Protein 3W2Z (pdb70)

Foldseek 3Di:
DDDDDDLLVVLLVVLVVCLVPPLDLQVSQAVSQVSLCVVVVAAKKFWWFADPQQKIWTAYMDGDPPFDDQDDPPHTGTGGDVVCRVVVHPCQLVFDKDWFQAPVPPPDDVVVVVVCVVRQFGIKIKGFAAAPSDGTTIIMTGHNVHGHDDDDVSNVSSHSVSPSSNVSVNVSVVVVVD

Secondary structure (DSSP, 8-state):
---PPPHHHHHHHHHHHHHHH---HHHHHHHHHHHHHHHHT-SEEEEEEE-TTS-EEEEEEEE-TTS---SSTT---EE--HHHHHTTSGGGGGT--EEES-GGGTT--HHHHHHHHHTT--EEEEEEEEETTEEEEEEEEEE-SS-----HHHHHHHHHHHHHHHHHHHHHHHH---

Radius of gyration: 15.99 Å; Cα contacts (8 Å, |Δi|>4): 301; chains: 1; bounding box: 50×44×36 Å

Structure (mmCIF, N/CA/C/O backbone):
data_3W2Z
#
_entry.id   3W2Z
#
_cell.length_a   69.133
_cell.length_b   69.133
_cell.length_c   124.110
_cell.angle_alpha   90.00
_cell.angle_beta   90.00
_cell.angle_gamma   90.00
#
_symmetry.space_group_name_H-M   'P 43 21 2'
#
loop_
_entity.id
_entity.type
_entity.pdbx_description
1 polymer 'Methyl-accepting chemotaxis protein'
2 non-polymer PHYCOCYANOBILIN
3 non-polymer 'IODIDE ION'
4 water water
#
loop_
_atom_site.group_PDB
_atom_site.id
_atom_site.type_symbol
_atom_site.label_atom_id
_atom_site.label_alt_id
_atom_site.label_comp_id
_atom_site.label_asym_id
_atom_site.label_entity_id
_atom_site.label_seq_id
_atom_site.pdbx_PDB_ins_code
_atom_site.Cartn_x
_atom_site.Cartn_y
_atom_site.Cartn_z
_atom_site.occupancy
_atom_site.B_iso_or_equiv
_atom_site.auth_seq_id
_atom_site.auth_comp_id
_atom_site.auth_asym_id
_atom_site.auth_atom_id
_atom_site.pdbx_PDB_model_num
ATOM 1 N N . SER A 1 12 ? 33.935 8.876 1.269 1.00 37.31 12 SER A N 1
ATOM 2 C CA . SER A 1 12 ? 33.342 8.259 2.505 1.00 36.40 12 SER A CA 1
ATOM 3 C C . SER A 1 12 ? 31.816 8.128 2.423 1.00 35.14 12 SER A C 1
ATOM 4 O O . SER A 1 12 ? 31.147 8.876 1.704 1.00 36.28 12 SER A O 1
ATOM 7 N N . GLY A 1 13 ? 31.276 7.215 3.213 1.00 33.35 13 GLY A N 1
ATOM 8 C CA . GLY A 1 13 ? 29.856 6.914 3.154 1.00 31.44 13 GLY A CA 1
ATOM 9 C C . GLY A 1 13 ? 28.969 8.037 3.638 1.00 29.97 13 GLY A C 1
ATOM 10 O O . GLY A 1 13 ? 29.395 8.919 4.423 1.00 30.74 13 GLY A O 1
ATOM 11 N N . LEU A 1 14 ? 27.726 7.995 3.194 1.00 25.99 14 LEU A N 1
ATOM 12 C CA . LEU A 1 14 ? 26.695 8.892 3.696 1.00 23.79 14 LEU A CA 1
ATOM 13 C C . LEU A 1 14 ? 25.791 8.069 4.605 1.00 23.09 14 LEU A C 1
ATOM 14 O O . LEU A 1 14 ? 25.073 7.180 4.135 1.00 21.55 14 LEU A O 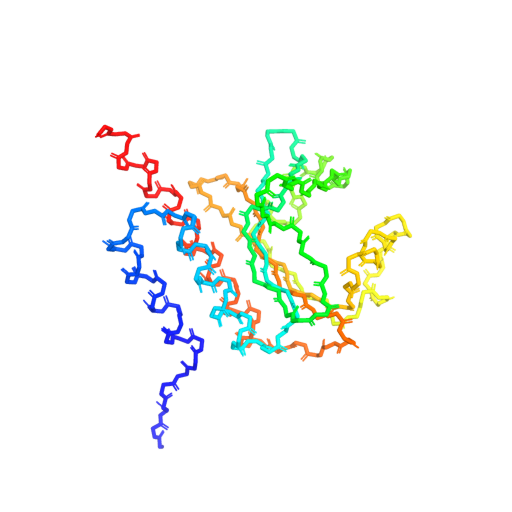1
ATOM 19 N N . VAL A 1 15 ? 25.787 8.361 5.913 1.00 21.61 15 VAL A N 1
ATOM 20 C CA . VAL A 1 15 ? 24.906 7.624 6.825 1.00 21.08 15 VAL A CA 1
ATOM 21 C C . VAL A 1 15 ? 23.419 7.993 6.592 1.00 20.89 15 VAL A C 1
ATOM 22 O O . VAL A 1 15 ? 23.132 9.008 5.948 1.00 21.05 15 VAL A O 1
ATOM 26 N N . PRO A 1 16 ? 22.483 7.172 7.100 1.00 21.17 16 PRO A N 1
ATOM 27 C CA . PRO A 1 16 ? 21.056 7.478 6.979 1.00 21.29 16 PRO A CA 1
ATOM 28 C C . PRO A 1 16 ? 20.718 8.863 7.559 1.00 21.83 16 PRO A C 1
ATOM 29 O O . PRO A 1 16 ? 21.246 9.253 8.621 1.00 21.12 16 PRO A O 1
ATOM 33 N N . ARG A 1 17 ? 19.879 9.595 6.837 1.00 20.04 17 ARG A N 1
ATOM 34 C CA . ARG A 1 17 ? 19.420 10.891 7.275 1.00 21.10 17 ARG A CA 1
ATOM 35 C C . ARG A 1 17 ? 18.082 10.795 7.976 1.00 20.37 17 ARG A C 1
ATOM 36 O O . ARG A 1 17 ? 17.251 9.963 7.626 1.00 20.08 17 ARG A O 1
ATOM 44 N N . GLY A 1 18 ? 17.871 11.628 8.999 1.00 19.44 18 GLY A N 1
ATOM 45 C CA . GLY A 1 18 ? 16.611 11.532 9.749 1.00 18.54 18 GLY A CA 1
ATOM 46 C C . GLY A 1 18 ? 15.349 11.702 8.908 1.00 18.51 18 GLY A C 1
ATOM 47 O O . GLY A 1 18 ? 14.370 10.968 9.078 1.00 18.52 18 GLY A O 1
ATOM 48 N N . SER A 1 19 ? 15.352 12.706 8.034 1.00 17.40 19 SER A N 1
ATOM 49 C CA . SER A 1 19 ? 14.192 13.001 7.202 1.00 17.00 19 SER A CA 1
ATOM 50 C C . SER A 1 19 ? 13.884 11.815 6.283 1.00 17.37 19 SER A C 1
ATOM 51 O O . SER A 1 19 ? 12.720 11.455 6.127 1.00 19.01 19 SER A O 1
ATOM 54 N N . HIS A 1 20 ? 14.919 11.213 5.698 1.00 17.51 20 HIS A N 1
ATOM 55 C CA . HIS A 1 20 ? 14.699 10.078 4.753 1.00 18.55 20 HIS A CA 1
ATOM 56 C C . HIS A 1 20 ? 14.045 8.910 5.490 1.00 18.84 20 HIS A C 1
ATOM 57 O O . HIS A 1 20 ? 13.092 8.307 4.986 1.00 19.78 20 HIS A O 1
ATOM 64 N N A MET A 1 21 ? 14.545 8.620 6.689 0.50 18.84 21 MET A N 1
ATOM 65 N N B MET A 1 21 ? 14.548 8.612 6.684 0.50 20.05 21 MET A N 1
ATOM 66 C CA A MET A 1 21 ? 14.046 7.493 7.487 0.50 19.17 21 MET A CA 1
ATOM 67 C CA B MET A 1 21 ? 14.019 7.507 7.486 0.50 22.09 21 MET A CA 1
ATOM 68 C C A MET A 1 21 ? 12.626 7.752 8.006 0.50 19.36 21 MET A C 1
ATOM 69 C C B MET A 1 21 ? 12.577 7.778 7.874 0.50 20.59 21 MET A C 1
ATOM 70 O O A MET A 1 21 ? 11.838 6.818 8.153 0.50 19.37 21 MET A O 1
ATOM 71 O O B MET A 1 21 ? 11.733 6.887 7.800 0.50 20.34 21 MET A O 1
ATOM 80 N N . ALA A 1 22 ? 12.291 9.023 8.262 1.00 19.67 22 ALA A N 1
ATOM 81 C CA . ALA A 1 22 ? 10.940 9.392 8.696 1.00 19.56 22 ALA A CA 1
ATOM 82 C C . ALA A 1 22 ? 9.919 9.286 7.564 1.00 19.89 22 ALA A C 1
ATOM 83 O O . ALA A 1 22 ? 8.792 8.843 7.766 1.00 19.82 22 ALA A O 1
ATOM 85 N N . VAL A 1 23 ? 10.300 9.759 6.372 1.00 19.72 23 VAL A N 1
ATOM 86 C CA . VAL A 1 23 ? 9.442 9.614 5.188 1.00 20.75 23 VAL A CA 1
ATOM 87 C C . VAL A 1 23 ? 9.187 8.128 4.854 1.00 21.44 23 VAL A C 1
ATOM 88 O O . VAL A 1 23 ? 8.063 7.722 4.519 1.00 20.90 23 VAL A O 1
ATOM 92 N N . SER A 1 24 ? 10.227 7.316 4.991 1.00 20.56 24 SER A N 1
ATOM 93 C CA . SER A 1 24 ? 10.131 5.888 4.716 1.00 23.69 24 SER A CA 1
ATOM 94 C C . SER A 1 24 ? 9.166 5.211 5.699 1.00 23.36 24 SER A C 1
ATOM 95 O O . SER A 1 24 ? 8.300 4.425 5.296 1.00 22.38 24 SER A O 1
ATOM 98 N N . LYS A 1 25 ? 9.269 5.607 6.972 1.00 22.43 25 LYS A N 1
ATOM 99 C CA . LYS A 1 25 ? 8.342 5.140 8.007 1.00 23.13 25 LYS A CA 1
ATOM 100 C C . LYS A 1 25 ? 6.892 5.508 7.705 1.00 23.29 25 LYS A C 1
ATOM 101 O O . LYS A 1 25 ? 6.014 4.674 7.880 1.00 23.59 25 LYS A O 1
ATOM 107 N N . VAL A 1 26 ? 6.625 6.730 7.225 1.00 21.64 26 VAL A N 1
ATOM 108 C CA . VAL A 1 26 ? 5.278 7.109 6.802 1.00 21.51 26 VAL A CA 1
ATOM 109 C C . VAL A 1 26 ? 4.740 6.168 5.693 1.00 21.42 26 VAL A C 1
ATOM 110 O O . VAL A 1 26 ? 3.586 5.756 5.727 1.00 20.45 26 VAL A O 1
ATOM 114 N N A MET A 1 27 ? 5.589 5.855 4.718 0.50 21.11 27 MET A N 1
ATOM 115 N N B MET A 1 27 ? 5.575 5.854 4.700 0.50 21.36 27 MET A N 1
ATOM 116 C CA A MET A 1 27 ? 5.199 4.971 3.612 0.50 21.67 27 MET A CA 1
ATOM 117 C CA B MET A 1 27 ? 5.145 4.951 3.615 0.50 22.09 27 MET A CA 1
ATOM 118 C C A MET A 1 27 ? 4.777 3.587 4.115 0.50 22.06 27 MET A C 1
ATOM 119 C C B MET A 1 27 ? 4.717 3.601 4.174 0.50 22.31 27 MET A C 1
ATOM 120 O O A MET A 1 27 ? 3.791 3.021 3.636 0.50 23.48 27 MET A O 1
ATOM 121 O O B MET A 1 27 ? 3.673 3.069 3.791 0.50 23.64 27 MET A O 1
ATOM 130 N N . GLU A 1 28 ? 5.521 3.049 5.072 1.00 23.07 28 GLU A N 1
ATOM 131 C CA . GLU A 1 28 ? 5.189 1.764 5.699 1.00 24.40 28 GLU A CA 1
ATOM 132 C C . GLU A 1 28 ? 3.840 1.837 6.404 1.00 25.05 28 GLU A C 1
ATOM 133 O O . GLU A 1 28 ? 3.021 0.924 6.279 1.00 24.94 28 GLU A O 1
ATOM 139 N N . LYS A 1 29 ? 3.574 2.949 7.095 1.00 24.59 29 LYS A N 1
ATOM 140 C CA . LYS A 1 29 ? 2.278 3.107 7.768 1.00 24.02 29 LYS A CA 1
ATOM 141 C C . LYS A 1 29 ? 1.129 3.131 6.772 1.00 24.25 29 LYS A C 1
ATOM 142 O O . LYS A 1 29 ? 0.110 2.475 6.979 1.00 24.10 29 LYS A O 1
ATOM 148 N N . ILE A 1 30 ? 1.299 3.844 5.657 1.00 23.57 30 ILE A N 1
ATOM 149 C CA . ILE A 1 30 ? 0.279 3.920 4.630 1.00 24.35 30 ILE A CA 1
ATOM 150 C C . ILE A 1 30 ? -0.024 2.528 4.060 1.00 26.05 30 ILE A C 1
ATOM 151 O O . ILE A 1 30 ? -1.183 2.197 3.800 1.00 25.87 30 ILE A O 1
ATOM 156 N N . LEU A 1 31 ? 1.017 1.725 3.887 1.00 27.19 31 LEU A N 1
ATOM 157 C CA . LEU A 1 31 ? 0.861 0.340 3.407 1.00 30.31 31 LEU A CA 1
ATOM 158 C C . LEU A 1 31 ? 0.132 -0.595 4.366 1.00 32.08 31 LEU A C 1
ATOM 159 O O . LEU A 1 31 ? -0.508 -1.560 3.915 1.00 33.54 31 LEU A O 1
ATOM 164 N N . ARG A 1 32 ? 0.238 -0.327 5.663 1.00 33.86 32 ARG A N 1
ATOM 165 C CA . ARG A 1 32 ? -0.195 -1.247 6.728 1.00 36.02 32 ARG A CA 1
ATOM 166 C C . ARG A 1 32 ? -1.320 -0.735 7.657 1.00 36.73 32 ARG A C 1
ATOM 167 O O . ARG A 1 32 ? -1.996 -1.539 8.310 1.00 36.77 32 ARG A O 1
ATOM 175 N N . VAL A 1 33 ? -1.516 0.586 7.725 1.00 36.19 33 VAL A N 1
ATOM 176 C CA . VAL A 1 33 ? -2.485 1.199 8.666 1.00 36.06 33 VAL A CA 1
ATOM 177 C C . VAL A 1 33 ? -3.633 1.864 7.931 1.00 35.82 33 VAL A C 1
ATOM 178 O O . VAL A 1 33 ? -3.431 2.836 7.213 1.00 36.06 33 VAL A O 1
ATOM 182 N N . SER A 1 34 ? -4.855 1.365 8.108 1.00 35.88 34 SER A N 1
ATOM 183 C CA . SER A 1 34 ? -5.993 1.956 7.410 1.00 35.93 34 SER A CA 1
ATOM 184 C C . SER A 1 34 ? -6.501 3.242 8.082 1.00 35.39 34 SER A C 1
ATOM 185 O O . SER A 1 34 ? -7.154 4.070 7.438 1.00 35.99 34 SER A O 1
ATOM 188 N N . ASN A 1 35 ? -6.210 3.419 9.370 1.00 34.68 35 ASN A N 1
ATOM 189 C CA . ASN A 1 35 ? -6.720 4.588 10.067 1.00 33.42 35 ASN A CA 1
ATOM 190 C C . ASN A 1 35 ? -5.856 5.827 9.804 1.00 31.48 35 ASN A C 1
ATOM 191 O O . ASN A 1 35 ? -4.808 6.020 10.422 1.00 29.84 35 ASN A O 1
ATOM 196 N N . ILE A 1 36 ? -6.330 6.668 8.901 1.00 30.81 36 ILE A N 1
ATOM 197 C CA . ILE A 1 36 ? -5.535 7.819 8.504 1.00 30.89 36 ILE A CA 1
ATOM 198 C C . ILE A 1 36 ? -5.368 8.889 9.591 1.00 29.03 36 ILE A C 1
ATOM 199 O O . ILE A 1 36 ? -4.324 9.510 9.670 1.00 27.78 36 ILE A O 1
ATOM 204 N N A ASP A 1 37 ? -6.386 9.045 10.439 0.50 28.16 37 ASP A N 1
ATOM 205 N N B ASP A 1 37 ? -6.345 9.085 10.472 0.50 28.35 37 ASP A N 1
ATOM 206 C CA A ASP A 1 37 ? -6.265 9.867 11.637 0.50 27.94 37 ASP A CA 1
ATOM 207 C CA B ASP A 1 37 ? -6.063 10.033 11.550 0.50 28.17 37 ASP A CA 1
ATOM 208 C C A ASP A 1 37 ? -5.033 9.498 12.442 0.50 26.72 37 ASP A C 1
ATOM 209 C C B ASP A 1 37 ? -4.990 9.522 12.522 0.50 26.96 37 ASP A C 1
ATOM 210 O O A ASP A 1 37 ? -4.260 10.360 12.842 0.50 26.74 37 ASP A O 1
ATOM 211 O O B ASP A 1 37 ? -4.267 10.316 13.125 0.50 26.91 37 ASP A O 1
ATOM 220 N N . LYS A 1 38 ? -4.851 8.203 12.658 1.00 26.32 38 LYS A N 1
ATOM 221 C CA . LYS A 1 38 ? -3.756 7.679 13.466 1.00 26.01 38 LYS A CA 1
ATOM 222 C C . LYS A 1 38 ? -2.416 7.967 12.759 1.00 24.93 38 LYS A C 1
ATOM 223 O O . LYS A 1 38 ? -1.446 8.358 13.411 1.00 23.26 38 LYS A O 1
ATOM 229 N N . ILE A 1 39 ? -2.393 7.801 11.431 1.00 22.92 39 ILE A N 1
ATOM 230 C CA . ILE A 1 39 ? -1.177 8.131 10.660 1.00 22.44 39 ILE A CA 1
ATOM 231 C C . ILE A 1 39 ? -0.855 9.629 10.850 1.00 21.70 39 ILE A C 1
ATOM 232 O O . ILE A 1 39 ? 0.302 9.988 11.119 1.00 22.02 39 ILE A O 1
ATOM 237 N N . PHE A 1 40 ? -1.856 10.491 10.685 1.00 21.59 40 PHE A N 1
ATOM 238 C CA . PHE A 1 40 ? -1.641 11.943 10.939 1.00 22.12 40 PHE A CA 1
ATOM 239 C C . PHE A 1 40 ? -1.124 12.225 12.372 1.00 22.49 40 PHE A C 1
ATOM 240 O O . PHE A 1 40 ? -0.177 13.003 12.573 1.00 21.86 40 PHE A O 1
ATOM 248 N N . GLN A 1 41 ? -1.737 11.602 13.380 1.00 22.70 41 GLN A N 1
ATOM 249 C CA . GLN A 1 41 ? -1.338 11.910 14.757 1.00 23.56 41 GLN A CA 1
ATOM 250 C C . GLN A 1 41 ? 0.095 11.466 15.069 1.00 22.68 41 GLN A C 1
ATOM 251 O O . GLN A 1 41 ? 0.872 12.248 15.596 1.00 22.71 41 GLN A O 1
ATOM 257 N N . THR A 1 42 ? 0.480 10.242 14.681 1.00 21.50 42 THR A N 1
ATOM 258 C CA . THR A 1 42 ? 1.825 9.775 14.970 1.00 21.79 42 THR A CA 1
ATOM 259 C C . THR A 1 42 ? 2.835 10.483 14.093 1.00 20.49 42 THR A C 1
ATOM 260 O O . THR A 1 42 ? 3.950 10.747 14.532 1.00 20.97 42 THR A O 1
ATOM 264 N N . THR A 1 43 ? 2.435 10.807 12.865 1.00 19.92 43 THR A N 1
ATOM 265 C CA . THR A 1 43 ? 3.408 11.423 11.945 1.00 18.65 43 THR A CA 1
ATOM 266 C C . THR A 1 43 ? 3.685 12.892 12.325 1.00 18.61 43 THR A C 1
ATOM 267 O O . THR A 1 43 ? 4.840 13.325 12.299 1.00 19.07 43 THR A O 1
ATOM 271 N N . THR A 1 44 ? 2.649 13.652 12.675 1.00 18.54 44 THR A N 1
ATOM 272 C CA . THR A 1 44 ? 2.895 15.026 13.144 1.00 18.93 44 THR A CA 1
ATOM 273 C C . THR A 1 44 ? 3.851 15.020 14.355 1.00 19.45 44 THR A C 1
ATOM 274 O O . THR A 1 44 ? 4.703 15.901 14.487 1.00 18.63 44 THR A O 1
ATOM 278 N N . GLN A 1 45 ? 3.701 14.032 15.239 1.00 19.23 45 GLN A N 1
ATOM 279 C CA . GLN A 1 45 ? 4.621 13.907 16.374 1.00 21.05 45 GLN A CA 1
ATOM 280 C C . GLN A 1 45 ? 6.072 13.663 15.943 1.00 20.23 45 GLN A C 1
ATOM 281 O O . GLN A 1 45 ? 6.977 14.335 16.430 1.00 20.39 45 GLN A O 1
ATOM 287 N N . GLU A 1 46 ? 6.272 12.727 15.008 1.00 20.65 46 GLU A N 1
ATOM 288 C CA . GLU A 1 46 ? 7.597 12.407 14.484 1.00 21.64 46 GLU A CA 1
ATOM 289 C C . GLU A 1 46 ? 8.228 13.637 13.798 1.00 20.34 46 GLU A C 1
ATOM 290 O O . GLU A 1 46 ? 9.402 13.931 14.011 1.00 21.58 46 GLU A O 1
ATOM 296 N N . ILE A 1 47 ? 7.426 14.372 13.014 1.00 19.52 47 ILE A N 1
ATOM 297 C CA . ILE A 1 47 ? 7.904 15.567 12.325 1.00 18.49 47 ILE A CA 1
ATOM 298 C C . ILE A 1 47 ? 8.327 16.613 13.363 1.00 19.36 47 ILE A C 1
ATOM 299 O O . ILE A 1 47 ? 9.401 17.207 13.256 1.00 18.20 47 ILE A O 1
ATOM 304 N N . ARG A 1 48 ? 7.481 16.811 14.380 1.00 18.32 48 ARG A N 1
ATOM 305 C CA . ARG A 1 48 ? 7.770 17.853 15.377 1.00 20.42 48 ARG A CA 1
ATOM 306 C C . ARG A 1 48 ? 9.050 17.540 16.125 1.00 21.99 48 ARG A C 1
ATOM 307 O O . ARG A 1 48 ? 9.820 18.447 16.420 1.00 21.91 48 ARG A O 1
ATOM 315 N N . GLN A 1 49 ? 9.279 16.270 16.439 1.00 24.27 49 GLN A N 1
ATOM 316 C CA . GLN A 1 49 ? 10.546 15.871 17.092 1.00 26.33 49 GLN A CA 1
ATOM 317 C C . GLN A 1 49 ? 11.775 16.118 16.209 1.00 26.26 49 GLN A C 1
ATOM 318 O O . GLN A 1 49 ? 12.784 16.689 16.635 1.00 26.20 49 GLN A O 1
ATOM 324 N N . LEU A 1 50 ? 11.678 15.727 14.950 1.00 25.62 50 LEU A N 1
ATOM 325 C CA . LEU A 1 50 ? 12.780 15.898 14.023 1.00 26.04 50 LEU A CA 1
ATOM 326 C C . LEU A 1 50 ? 13.084 17.381 13.701 1.00 26.43 50 LEU A C 1
ATOM 327 O O . LEU A 1 50 ? 14.249 17.782 13.517 1.00 26.75 50 LEU A O 1
ATOM 332 N N . LEU A 1 51 ? 12.049 18.204 13.619 1.00 24.60 51 LEU A N 1
ATOM 333 C CA . LEU A 1 51 ? 12.233 19.612 13.316 1.00 24.51 51 LEU A CA 1
ATOM 334 C C . LEU A 1 51 ? 12.519 20.401 14.604 1.00 25.56 51 LEU A C 1
ATOM 335 O O . LEU A 1 51 ? 12.896 21.566 14.531 1.00 28.17 51 LEU A O 1
ATOM 340 N N . LYS A 1 52 ? 12.330 19.772 15.761 1.00 25.30 52 LYS A N 1
ATOM 341 C CA . LYS A 1 52 ? 12.459 20.490 17.068 1.00 25.81 52 LYS A CA 1
ATOM 342 C C . LYS A 1 52 ? 11.661 21.803 17.054 1.00 24.54 52 LYS A C 1
ATOM 343 O O . LYS A 1 52 ? 12.153 22.881 17.458 1.00 25.25 52 LYS A O 1
ATOM 349 N N . CYS A 1 53 ? 10.429 21.738 16.565 1.00 22.33 53 CYS A N 1
ATOM 350 C CA . CYS A 1 53 ? 9.591 22.927 16.527 1.00 21.99 53 CYS A CA 1
ATOM 351 C C . CYS A 1 53 ? 8.447 22.768 17.543 1.00 21.72 53 CYS A C 1
ATOM 352 O O . CYS A 1 53 ? 8.385 21.773 18.272 1.00 20.91 53 CYS A O 1
ATOM 355 N N . ASP A 1 54 ? 7.599 23.783 17.628 1.00 21.01 54 ASP A N 1
ATOM 356 C CA . ASP A 1 54 ? 6.592 23.821 18.697 1.00 20.82 54 ASP A CA 1
ATOM 357 C C . ASP A 1 54 ? 5.214 23.273 18.335 1.00 19.79 54 ASP A C 1
ATOM 358 O O . ASP A 1 54 ? 4.467 22.832 19.214 1.00 19.87 54 ASP A O 1
ATOM 363 N N . ARG A 1 55 ? 4.839 23.302 17.057 1.00 18.38 55 ARG A N 1
ATOM 364 C CA . ARG A 1 55 ? 3.572 22.713 16.644 1.00 17.99 55 ARG A CA 1
ATOM 365 C C . ARG A 1 55 ? 3.730 22.199 15.195 1.00 18.40 55 ARG A C 1
ATOM 366 O O . ARG A 1 55 ? 4.393 22.857 14.391 1.00 17.74 55 ARG A O 1
ATOM 374 N N . VAL A 1 56 ? 3.173 21.025 14.917 1.00 17.82 56 VAL A N 1
ATOM 375 C CA . VAL A 1 56 ? 2.995 20.547 13.508 1.00 17.38 56 VAL A CA 1
ATOM 376 C C . VAL A 1 56 ? 1.548 20.144 13.345 1.00 17.46 56 VAL A C 1
ATOM 377 O O . VAL A 1 56 ? 1.041 19.357 14.147 1.00 17.65 56 VAL A O 1
ATOM 381 N N . ALA A 1 57 ? 0.872 20.689 12.325 1.00 17.17 57 ALA A N 1
ATOM 382 C CA . ALA A 1 57 ? -0.566 20.511 12.199 1.00 18.36 57 ALA A CA 1
ATOM 383 C C . ALA A 1 57 ? -0.996 20.245 10.767 1.00 18.48 57 ALA A C 1
ATOM 384 O O . ALA A 1 57 ? -0.381 20.758 9.807 1.00 18.31 57 ALA A O 1
ATOM 386 N N . VAL A 1 58 ? -2.059 19.463 10.652 1.00 18.72 58 VAL A N 1
ATOM 387 C CA . VAL A 1 58 ? -2.724 19.240 9.385 1.00 18.53 58 VAL A CA 1
ATOM 388 C C . VAL A 1 58 ? -4.023 20.019 9.408 1.00 19.87 58 VAL A C 1
ATOM 389 O O . VAL A 1 58 ? -4.835 19.870 10.340 1.00 19.66 58 VAL A O 1
ATOM 393 N N . TYR A 1 59 ? -4.223 20.806 8.357 1.00 19.06 59 TYR A N 1
ATOM 394 C CA . TYR A 1 59 ? -5.360 21.693 8.198 1.00 19.88 59 TYR A CA 1
ATOM 395 C C . TYR A 1 59 ? -6.128 21.216 6.969 1.00 21.13 59 TYR A C 1
ATOM 396 O O . TYR A 1 59 ? -5.523 21.026 5.896 1.00 20.60 59 TYR A O 1
ATOM 405 N N . ARG A 1 60 ? -7.441 21.013 7.120 1.00 20.31 60 ARG A N 1
ATOM 406 C CA . ARG A 1 60 ? -8.273 20.466 6.034 1.00 21.36 60 ARG A CA 1
ATOM 407 C C . ARG A 1 60 ? -9.224 21.525 5.508 1.00 23.12 60 ARG A C 1
ATOM 408 O O . ARG A 1 60 ? -9.957 22.161 6.290 1.00 21.76 60 ARG A O 1
ATOM 416 N N . PHE A 1 61 ? -9.241 21.706 4.187 1.00 22.80 61 PHE A N 1
ATOM 417 C CA . PHE A 1 61 ? -10.164 22.672 3.572 1.00 22.94 61 PHE A CA 1
ATOM 418 C C . PHE A 1 61 ? -11.599 22.155 3.525 1.00 23.73 61 PHE A C 1
ATOM 419 O O . PHE A 1 61 ? -11.851 20.965 3.294 1.00 23.52 61 PHE A O 1
ATOM 427 N N . ASN A 1 62 ? -12.531 23.071 3.764 1.00 25.23 62 ASN A N 1
ATOM 428 C CA . ASN A 1 62 ? -13.931 22.837 3.426 1.00 27.25 62 ASN A CA 1
ATOM 429 C C . ASN A 1 62 ? -14.179 23.251 1.962 1.00 28.95 62 ASN A C 1
ATOM 430 O O . ASN A 1 62 ? -13.356 23.969 1.380 1.00 28.40 62 ASN A O 1
ATOM 435 N N . PRO A 1 63 ? -15.309 22.803 1.353 1.00 30.82 63 PRO A N 1
ATOM 436 C CA . PRO A 1 63 ? -15.645 23.200 -0.033 1.00 31.56 63 PRO A CA 1
ATOM 437 C C . PRO A 1 63 ? -15.589 24.698 -0.327 1.00 31.94 63 PRO A C 1
ATOM 438 O O . PRO A 1 63 ? -15.234 25.083 -1.444 1.00 32.85 63 PRO A O 1
ATOM 442 N N . ASP A 1 64 ? -15.869 25.532 0.670 1.00 32.01 64 ASP A N 1
ATOM 443 C CA . ASP A 1 64 ? -15.793 26.985 0.503 1.00 32.35 64 ASP A CA 1
ATOM 444 C C . ASP A 1 64 ? -14.410 27.583 0.802 1.00 31.41 64 ASP A C 1
ATOM 445 O O . ASP A 1 64 ? -14.245 28.803 0.867 1.00 31.50 64 ASP A O 1
ATOM 450 N N . TRP A 1 65 ? -13.421 26.713 1.001 1.00 30.13 65 TRP A N 1
ATOM 451 C CA . TRP A 1 65 ? -12.029 27.126 1.229 1.00 28.83 65 TRP A CA 1
ATOM 452 C C . TRP A 1 65 ? -11.750 27.724 2.590 1.00 27.57 65 TRP A C 1
ATOM 453 O O . TRP A 1 65 ? -10.665 28.189 2.833 1.00 26.50 65 TRP A O 1
ATOM 464 N N . SER A 1 66 ? -12.734 27.706 3.490 1.00 27.14 66 SER A N 1
ATOM 465 C CA . SER A 1 66 ? -12.418 27.833 4.923 1.00 26.32 66 SER A CA 1
ATOM 466 C C . SER A 1 66 ? -11.815 26.481 5.296 1.00 24.52 66 SER A C 1
ATOM 467 O O . SER A 1 66 ? -11.695 25.610 4.450 1.00 23.45 66 SER A O 1
ATOM 470 N N . GLY A 1 67 ? -11.483 26.285 6.574 1.00 24.69 67 GLY A N 1
ATOM 471 C CA . GLY A 1 67 ? -10.955 24.988 6.983 1.00 24.05 67 GLY A CA 1
ATOM 472 C C . GLY A 1 67 ? -10.686 24.946 8.467 1.00 24.08 67 GLY A C 1
ATOM 473 O O . GLY A 1 67 ? -10.914 25.943 9.194 1.00 23.11 67 GLY A O 1
ATOM 474 N N . GLU A 1 68 ? -10.229 23.783 8.916 1.00 23.43 68 GLU A N 1
ATOM 475 C CA . GLU A 1 68 ? -9.964 23.562 10.332 1.00 22.88 68 GLU A CA 1
ATOM 476 C C . GLU A 1 68 ? -8.774 22.655 10.557 1.00 22.49 68 GLU A C 1
ATOM 477 O O . GLU A 1 68 ? -8.442 21.826 9.694 1.00 20.66 68 GLU A O 1
ATOM 483 N N . PHE A 1 69 ? -8.161 22.797 11.730 1.00 20.45 69 PHE A N 1
ATOM 484 C CA . PHE A 1 69 ? -7.077 21.913 12.122 1.00 20.26 69 PHE A CA 1
ATOM 485 C C . PHE A 1 69 ? -7.671 20.548 12.483 1.00 20.18 69 PHE A C 1
ATOM 486 O O . PHE A 1 69 ? -8.613 20.478 13.331 1.00 20.50 69 PHE A O 1
ATOM 494 N N . VAL A 1 70 ? -7.165 19.483 11.842 1.00 19.94 70 VAL A N 1
ATOM 495 C CA . VAL A 1 70 ? -7.682 18.102 12.053 1.00 19.84 70 VAL A CA 1
ATOM 496 C C . VAL A 1 70 ? -6.726 17.127 12.756 1.00 20.71 70 VAL A C 1
ATOM 497 O O . VAL A 1 70 ? -7.163 16.071 13.207 1.00 20.67 70 VAL A O 1
ATOM 501 N N . ALA A 1 71 ? -5.433 17.463 12.821 1.00 18.71 71 ALA A N 1
ATOM 502 C CA . ALA A 1 71 ? -4.463 16.657 13.536 1.00 18.89 71 ALA A CA 1
ATOM 503 C C . ALA A 1 71 ? -3.312 17.558 13.909 1.00 18.71 71 ALA A C 1
ATOM 504 O O . ALA A 1 71 ? -3.045 18.541 13.218 1.00 17.98 71 ALA A O 1
ATOM 506 N N . GLU A 1 72 ? -2.645 17.247 15.018 1.00 19.42 72 GLU A N 1
ATOM 507 C CA . GLU A 1 72 ? -1.471 18.012 15.376 1.00 19.55 72 GLU A CA 1
ATOM 508 C C . GLU A 1 72 ? -0.645 17.318 16.421 1.00 20.56 72 GLU A C 1
ATOM 50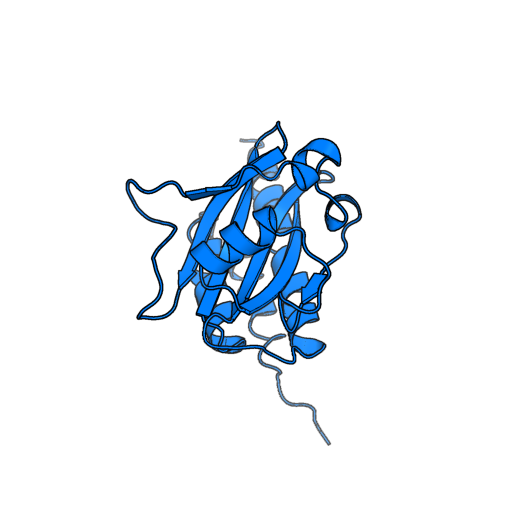9 O O . GLU A 1 72 ? -1.139 16.385 17.082 1.00 20.66 72 GLU A O 1
ATOM 515 N N . SER A 1 73 ? 0.610 17.754 16.512 1.00 19.09 73 SER A N 1
ATOM 516 C CA . SER A 1 73 ? 1.473 17.506 17.666 1.00 19.67 73 SER A CA 1
ATOM 517 C C . SER A 1 73 ? 1.907 18.875 18.158 1.00 20.30 73 SER A C 1
ATOM 518 O O . SER A 1 73 ? 2.267 19.764 17.351 1.00 19.71 73 SER A O 1
ATOM 521 N N . VAL A 1 74 ? 1.862 19.080 19.485 1.00 19.20 74 VAL A N 1
ATOM 522 C CA . VAL A 1 74 ? 2.177 20.400 20.057 1.00 20.49 74 VAL A CA 1
ATOM 523 C C . VAL A 1 74 ? 3.029 20.203 21.331 1.00 20.73 74 VAL A C 1
ATOM 524 O O . VAL A 1 74 ? 2.747 19.275 22.092 1.00 19.42 74 VAL A O 1
ATOM 528 N N . GLY A 1 75 ? 4.069 21.030 21.503 1.00 21.77 75 GLY A N 1
ATOM 529 C CA . GLY A 1 75 ? 4.934 20.972 22.678 1.00 23.99 75 GLY A CA 1
ATOM 530 C C . GLY A 1 75 ? 4.220 21.453 23.947 1.00 26.14 75 GLY A C 1
ATOM 531 O O . GLY A 1 75 ? 3.189 22.107 23.853 1.00 25.34 75 GLY A O 1
ATOM 532 N N . SER A 1 76 ? 4.762 21.107 25.126 1.00 28.57 76 SER A N 1
ATOM 533 C CA . SER A 1 76 ? 4.234 21.644 26.405 1.00 29.98 76 SER A CA 1
ATOM 534 C C . SER A 1 76 ? 4.255 23.147 26.427 1.00 29.69 76 SER A C 1
ATOM 535 O O . SER A 1 76 ? 5.169 23.805 25.897 1.00 30.53 76 SER A O 1
ATOM 538 N N . GLY A 1 77 ? 3.245 23.721 27.062 1.00 30.09 77 GLY A N 1
ATOM 539 C CA . GLY A 1 77 ? 3.242 25.158 27.215 1.00 29.22 77 GLY A CA 1
ATOM 540 C C . GLY A 1 77 ? 2.581 25.906 26.082 1.00 29.04 77 GLY A C 1
ATOM 541 O O . GLY A 1 77 ? 2.434 27.108 26.176 1.00 29.86 77 GLY A O 1
ATOM 542 N N . TRP A 1 78 ? 2.184 25.216 25.011 1.00 26.94 78 TRP A N 1
ATOM 543 C CA . TRP A 1 78 ? 1.473 25.849 23.905 1.00 26.24 78 TRP A CA 1
ATOM 544 C C . TRP A 1 78 ? 0.060 25.282 23.847 1.00 25.48 78 TRP A C 1
ATOM 545 O O . TRP A 1 78 ? -0.182 24.125 24.205 1.00 26.26 78 TRP A O 1
ATOM 556 N N . VAL A 1 79 ? -0.865 26.097 23.382 1.00 26.09 79 VAL A N 1
ATOM 557 C CA . VAL A 1 79 ? -2.283 25.764 23.411 1.00 27.15 79 VAL A CA 1
ATOM 558 C C . VAL A 1 79 ? -2.618 24.570 22.512 1.00 26.97 79 VAL A C 1
ATOM 559 O O . VAL A 1 79 ? -2.101 24.477 21.401 1.00 26.82 79 VAL A O 1
ATOM 563 N N . LYS A 1 80 ? -3.433 23.644 23.007 1.00 26.01 80 LYS A N 1
ATOM 564 C CA . LYS A 1 80 ? -3.949 22.578 22.163 1.00 25.97 80 LYS A CA 1
ATOM 565 C C . LYS A 1 80 ? -5.083 23.067 21.295 1.00 24.44 80 LYS A C 1
ATOM 566 O O . LYS A 1 80 ? -6.054 23.619 21.796 1.00 24.22 80 LYS A O 1
ATOM 572 N N . LEU A 1 81 ? -4.945 22.858 19.988 1.00 22.29 81 LEU A N 1
ATOM 573 C CA . LEU A 1 81 ? -5.917 23.311 18.993 1.00 20.87 81 LEU A CA 1
ATOM 574 C C . LEU A 1 81 ? -6.717 22.172 18.351 1.00 20.24 81 LEU A C 1
ATOM 575 O O . LEU A 1 81 ? -7.653 22.408 17.582 1.00 21.24 81 LEU A O 1
ATOM 580 N N . VAL A 1 82 ? -6.331 20.938 18.665 1.00 20.16 82 VAL A N 1
ATOM 581 C CA . VAL A 1 82 ? -7.020 19.756 18.187 1.00 20.11 82 VAL A CA 1
ATOM 582 C C . VAL A 1 82 ? -7.275 18.812 19.369 1.00 19.57 82 VAL A C 1
ATOM 583 O O . VAL A 1 82 ? -6.384 18.574 20.196 1.00 20.74 82 VAL A O 1
ATOM 587 N N . GLY A 1 83 ? -8.483 18.289 19.447 1.00 20.15 83 GLY A N 1
ATOM 588 C CA . GLY A 1 83 ? -8.803 17.334 20.493 1.00 21.51 83 GLY A CA 1
ATOM 589 C C . GLY A 1 83 ? -10.298 17.119 20.613 1.00 22.61 83 GLY A C 1
ATOM 590 O O . GLY A 1 83 ? -11.098 17.713 19.862 1.00 22.46 83 GLY A O 1
ATOM 591 N N . PRO A 1 84 ? -10.688 16.232 21.532 1.00 22.86 84 PRO A N 1
ATOM 592 C CA . PRO A 1 84 ? -12.119 15.983 21.680 1.00 23.10 84 PRO A CA 1
ATOM 593 C C . PRO A 1 84 ? -12.813 17.266 22.113 1.00 21.21 84 PRO A C 1
ATOM 594 O O . PRO A 1 84 ? -12.307 18.007 22.982 1.00 22.44 84 PRO A O 1
ATOM 598 N N . ASP A 1 85 ? -13.942 17.528 21.461 1.00 21.16 85 ASP A N 1
ATOM 599 C CA . ASP A 1 85 ? -14.824 18.651 21.794 1.00 20.64 85 ASP A CA 1
ATOM 600 C C . ASP A 1 85 ? -14.160 20.005 21.526 1.00 20.65 85 ASP A C 1
ATOM 601 O O . ASP A 1 85 ? -14.589 21.022 22.038 1.00 21.13 85 ASP A O 1
ATOM 606 N N . ILE A 1 86 ? -13.110 20.013 20.690 1.00 20.45 86 ILE A N 1
ATOM 607 C CA . ILE A 1 86 ? -12.468 21.263 20.240 1.00 22.23 86 ILE A CA 1
ATOM 608 C C . ILE A 1 86 ? -12.570 21.302 18.718 1.00 21.52 86 ILE A C 1
ATOM 609 O O . ILE A 1 86 ? -12.425 20.257 18.065 1.00 22.24 86 ILE A O 1
ATOM 614 N N . LYS A 1 87 ? -12.801 22.481 18.157 1.00 22.93 87 LYS A N 1
ATOM 615 C CA . LYS A 1 87 ? -12.730 22.620 16.695 1.00 23.95 87 LYS A CA 1
ATOM 616 C C . LYS A 1 87 ? -12.126 23.975 16.389 1.00 24.23 87 LYS A C 1
ATOM 617 O O . LYS A 1 87 ? -12.788 25.003 16.570 1.00 24.03 87 LYS A O 1
ATOM 623 N N . THR A 1 88 ? -10.867 23.989 15.940 1.00 22.80 88 THR A N 1
ATOM 624 C CA . THR A 1 88 ? -10.198 25.260 15.652 1.00 22.68 88 THR A CA 1
ATOM 625 C C . THR A 1 88 ? -10.333 25.558 14.161 1.00 23.66 88 THR A C 1
ATOM 626 O O . THR A 1 88 ? -9.708 24.880 13.332 1.00 22.68 88 THR A O 1
ATOM 630 N N . VAL A 1 89 ? -11.179 26.537 13.848 1.00 24.55 89 VAL A N 1
ATOM 631 C CA . VAL A 1 89 ? -11.443 26.932 12.463 1.00 25.80 89 VAL A CA 1
ATOM 632 C C . VAL A 1 89 ? -10.595 28.140 12.108 1.00 26.24 89 VAL A C 1
ATOM 633 O O . VAL A 1 89 ? -10.365 29.019 12.931 1.00 26.57 89 VAL A O 1
ATOM 637 N N . TRP A 1 90 ? -10.105 28.187 10.879 1.00 26.30 90 TRP A N 1
ATOM 638 C CA . TRP A 1 90 ? -9.515 29.412 10.373 1.00 27.22 90 TRP A CA 1
ATOM 639 C C . TRP A 1 90 ? -10.135 29.642 8.997 1.00 28.04 90 TRP A C 1
ATOM 640 O O . TRP A 1 90 ? -9.933 28.850 8.067 1.00 27.08 90 TRP A O 1
ATOM 651 N N . GLU A 1 91 ? -10.964 30.686 8.900 1.00 28.27 91 GLU A N 1
ATOM 652 C CA . GLU A 1 91 ? -11.611 31.049 7.647 1.00 30.28 91 GLU A CA 1
ATOM 653 C C . GLU A 1 91 ? -10.823 32.205 7.050 1.00 30.42 91 GLU A C 1
ATOM 654 O O . GLU A 1 91 ? -11.023 33.362 7.426 1.00 31.80 91 GLU A O 1
ATOM 660 N N . ASP A 1 92 ? -9.899 31.889 6.151 1.00 29.48 92 ASP A N 1
ATOM 661 C CA . ASP A 1 92 ? -8.970 32.907 5.679 1.00 29.49 92 ASP A CA 1
ATOM 662 C C . ASP A 1 92 ? -9.496 33.470 4.362 1.00 30.20 92 ASP A C 1
ATOM 663 O O . ASP A 1 92 ? -9.713 32.718 3.408 1.00 29.30 92 ASP A O 1
ATOM 668 N N . THR A 1 93 ? -9.743 34.784 4.334 1.00 31.52 93 THR A N 1
ATOM 669 C CA . THR A 1 93 ? -10.410 35.377 3.178 1.00 33.22 93 THR A CA 1
ATOM 670 C C . THR A 1 93 ? -9.536 35.379 1.922 1.00 32.90 93 THR A C 1
ATOM 671 O O . THR A 1 93 ? -10.064 35.222 0.828 1.00 33.66 93 THR A O 1
ATOM 675 N N . HIS A 1 94 ? -8.223 35.536 2.075 1.00 32.94 94 HIS A N 1
ATOM 676 C CA . HIS A 1 94 ? -7.298 35.400 0.925 1.00 33.04 94 HIS A CA 1
ATOM 677 C C . HIS A 1 94 ? -7.357 33.988 0.349 1.00 32.39 94 HIS A C 1
ATOM 678 O O . HIS A 1 94 ? -7.570 33.812 -0.857 1.00 31.45 94 HIS A O 1
ATOM 685 N N . LEU A 1 95 ? -7.198 32.968 1.201 1.00 31.32 95 LEU A N 1
ATOM 686 C CA . LEU A 1 95 ? -7.302 31.598 0.709 1.00 30.92 95 LEU A CA 1
ATOM 687 C C . LEU A 1 95 ? -8.660 31.285 0.059 1.00 31.50 95 LEU A C 1
ATOM 688 O O . LEU A 1 95 ? -8.741 30.511 -0.897 1.00 30.91 95 LEU A O 1
ATOM 693 N N . GLN A 1 96 ? -9.735 31.866 0.591 1.00 32.12 96 GLN A N 1
ATOM 694 C CA . GLN A 1 96 ? -11.066 31.671 -0.015 1.00 32.94 96 GLN A CA 1
ATOM 695 C C . GLN A 1 96 ? -11.217 32.340 -1.381 1.00 33.49 96 GLN A C 1
ATOM 696 O O . GLN A 1 96 ? -11.631 31.697 -2.344 1.00 33.77 96 GLN A O 1
ATOM 702 N N . GLU A 1 97 ? -10.848 33.614 -1.450 1.00 34.76 97 GLU A N 1
ATOM 703 C CA . GLU A 1 97 ? -10.925 34.402 -2.687 1.00 36.05 97 GLU A CA 1
ATOM 704 C C . GLU A 1 97 ? -10.089 33.819 -3.810 1.00 36.06 97 GLU A C 1
ATOM 705 O O . GLU A 1 97 ? -10.465 33.939 -4.976 1.00 36.07 97 GLU A O 1
ATOM 711 N N . THR A 1 98 ? -8.951 33.207 -3.462 1.00 35.34 98 THR A N 1
ATOM 712 C CA . THR A 1 98 ? -8.034 32.639 -4.459 1.00 34.99 98 THR A CA 1
ATOM 713 C C . THR A 1 98 ? -8.135 31.126 -4.583 1.00 34.80 98 THR A C 1
ATOM 714 O O . TH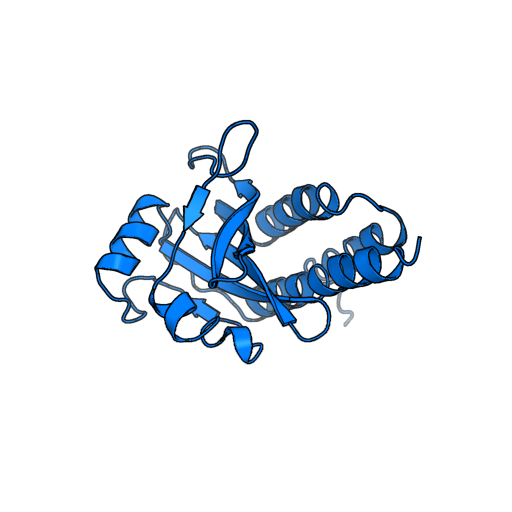R A 1 98 ? -7.346 30.513 -5.305 1.00 35.02 98 THR A O 1
ATOM 718 N N . GLN A 1 99 ? -9.084 30.520 -3.868 1.00 33.75 99 GLN A N 1
ATOM 719 C CA . GLN A 1 99 ? -9.286 29.060 -3.857 1.00 33.33 99 GLN A CA 1
ATOM 720 C C . GLN A 1 99 ? -8.026 28.256 -3.506 1.00 32.02 99 GLN A C 1
ATOM 721 O O . GLN A 1 99 ? -7.725 27.242 -4.137 1.00 31.07 99 GLN A O 1
ATOM 727 N N . GLY A 1 100 ? -7.315 28.720 -2.483 1.00 30.50 100 GLY A N 1
ATOM 728 C CA . GLY A 1 100 ? -6.200 27.964 -1.931 1.00 28.87 100 GLY A CA 1
ATOM 729 C C . GLY A 1 100 ? -4.862 28.639 -2.075 1.00 28.21 100 GLY A C 1
ATOM 730 O O . GLY A 1 100 ? -3.848 28.026 -1.742 1.00 27.61 100 GLY A O 1
ATOM 731 N N . GLY A 1 101 ? -4.841 29.892 -2.561 1.00 28.03 101 GLY A N 1
ATOM 732 C CA . GLY A 1 101 ? -3.592 30.654 -2.713 1.00 26.83 101 GLY A CA 1
ATOM 733 C C . GLY A 1 101 ? -2.558 29.937 -3.581 1.00 26.64 101 GLY A C 1
ATOM 734 O O . GLY A 1 101 ? -2.911 29.173 -4.475 1.00 25.93 101 GLY A O 1
ATOM 735 N N . ARG A 1 102 ? -1.280 30.176 -3.288 1.00 26.98 102 ARG A N 1
ATOM 736 C CA . ARG A 1 102 ? -0.159 29.544 -4.018 1.00 27.19 102 ARG A CA 1
ATOM 737 C C . ARG A 1 102 ? -0.173 28.018 -3.879 1.00 25.73 102 ARG A C 1
ATOM 738 O O . ARG A 1 102 ? 0.354 27.282 -4.723 1.00 25.12 102 ARG A O 1
ATOM 746 N N . TYR A 1 103 ? -0.796 27.517 -2.800 1.00 25.32 103 TYR A N 1
ATOM 747 C CA . TYR A 1 103 ? -0.881 26.064 -2.557 1.00 24.32 103 TYR A CA 1
ATOM 748 C C . TYR A 1 103 ? -1.643 25.303 -3.651 1.00 24.62 103 TYR A C 1
ATOM 749 O O . TYR A 1 103 ? -1.373 24.129 -3.900 1.00 24.41 103 TYR A O 1
ATOM 758 N N . ARG A 1 104 ? -2.563 25.991 -4.322 1.00 26.28 104 ARG A N 1
ATOM 759 C CA . ARG A 1 104 ? -3.293 25.454 -5.476 1.00 28.08 104 ARG A CA 1
ATOM 760 C C . ARG A 1 104 ? -2.328 25.101 -6.615 1.00 27.09 104 ARG A C 1
ATOM 761 O O . ARG A 1 104 ? -2.596 24.180 -7.375 1.00 27.70 104 ARG A O 1
ATOM 769 N N . HIS A 1 105 ? -1.217 25.822 -6.695 1.00 27.18 105 HIS A N 1
ATOM 770 C CA . HIS A 1 105 ? -0.137 25.552 -7.684 1.00 27.29 105 HIS A CA 1
ATOM 771 C C . HIS A 1 105 ? 0.976 24.643 -7.163 1.00 26.73 105 HIS A C 1
ATOM 772 O O . HIS A 1 105 ? 2.061 24.537 -7.770 1.00 25.75 105 HIS A O 1
ATOM 779 N N . GLN A 1 106 ? 0.691 23.973 -6.044 1.00 25.99 106 GLN A N 1
ATOM 780 C CA . GLN A 1 106 ? 1.605 23.009 -5.414 1.00 26.03 106 GLN A CA 1
ATOM 781 C C . GLN A 1 106 ? 2.884 23.641 -4.893 1.00 24.30 106 GLN A C 1
ATOM 782 O O . GLN A 1 106 ? 3.900 22.966 -4.794 1.00 23.88 106 GLN A O 1
ATOM 788 N N . GLU A 1 107 ? 2.822 24.913 -4.512 1.00 23.38 107 GLU A N 1
ATOM 789 C CA . GLU A 1 107 ? 3.977 25.576 -3.932 1.00 22.52 107 GLU A CA 1
ATOM 790 C C . GLU A 1 107 ? 4.029 25.408 -2.414 1.00 21.65 107 GLU A C 1
ATOM 791 O O . GLU A 1 107 ? 2.992 25.487 -1.746 1.00 22.00 107 GLU A O 1
ATOM 797 N N . SER A 1 108 ? 5.241 25.242 -1.894 1.00 20.50 108 SER A N 1
ATOM 798 C CA . SER A 1 108 ? 5.480 25.271 -0.450 1.00 19.98 108 SER A CA 1
ATOM 799 C C . SER A 1 108 ? 5.980 26.661 -0.051 1.00 20.72 108 SER A C 1
ATOM 800 O O . SER A 1 108 ? 6.412 27.449 -0.912 1.00 21.52 108 SER A O 1
ATOM 803 N N . PHE A 1 109 ? 5.901 27.013 1.227 1.00 20.76 109 PHE A N 1
ATOM 804 C CA . PHE A 1 109 ? 6.231 28.377 1.623 1.00 21.36 109 PHE A CA 1
ATOM 805 C C . PHE A 1 109 ? 7.032 28.322 2.933 1.00 21.50 109 PHE A C 1
ATOM 806 O O . PHE A 1 109 ? 6.665 27.547 3.832 1.00 21.62 109 PHE A O 1
ATOM 814 N N . VAL A 1 110 ? 8.083 29.141 3.044 1.00 21.45 110 VAL A N 1
ATOM 815 C CA . VAL A 1 110 ? 8.983 29.144 4.203 1.00 21.65 110 VAL A CA 1
ATOM 816 C C . VAL A 1 110 ? 9.094 30.574 4.734 1.00 22.19 110 VAL A C 1
ATOM 817 O O . VAL A 1 110 ? 9.470 31.489 4.008 1.00 22.09 110 VAL A O 1
ATOM 821 N N . VAL A 1 111 ? 8.777 30.755 6.005 1.00 23.01 111 VAL A N 1
ATOM 822 C CA . VAL A 1 111 ? 8.808 32.084 6.628 1.00 23.12 111 VAL A CA 1
ATOM 823 C C . VAL A 1 111 ? 9.639 32.000 7.914 1.00 24.39 111 VAL A C 1
ATOM 824 O O . VAL A 1 111 ? 9.276 31.308 8.883 1.00 22.89 111 VAL A O 1
ATOM 828 N N . ASN A 1 112 ? 10.799 32.660 7.894 1.00 24.04 112 ASN A N 1
ATOM 829 C CA . ASN A 1 112 ? 11.712 32.621 9.038 1.00 25.12 112 ASN A CA 1
ATOM 830 C C . ASN A 1 112 ? 11.230 33.533 10.165 1.00 24.48 112 ASN A C 1
ATOM 831 O O . ASN A 1 112 ? 11.578 33.339 11.344 1.00 24.79 112 ASN A O 1
ATOM 836 N N . ASP A 1 113 ? 10.474 34.551 9.786 1.00 24.86 113 ASP A N 1
ATOM 837 C CA . ASP A 1 113 ? 10.032 35.587 10.747 1.00 26.54 113 ASP A CA 1
ATOM 838 C C . ASP A 1 113 ? 8.739 36.171 10.205 1.00 25.72 113 ASP A C 1
ATOM 839 O O . ASP A 1 113 ? 8.736 36.751 9.125 1.00 25.82 113 ASP A O 1
ATOM 844 N N . ILE A 1 114 ? 7.625 35.997 10.927 1.00 26.24 114 ILE A N 1
ATOM 845 C CA . ILE A 1 114 ? 6.325 36.441 10.415 1.00 27.22 114 ILE A CA 1
ATOM 846 C C . ILE A 1 114 ? 6.274 37.950 10.160 1.00 28.95 114 ILE A C 1
ATOM 847 O O . ILE A 1 114 ? 5.500 38.398 9.327 1.00 29.45 114 ILE A O 1
ATOM 852 N N . TYR A 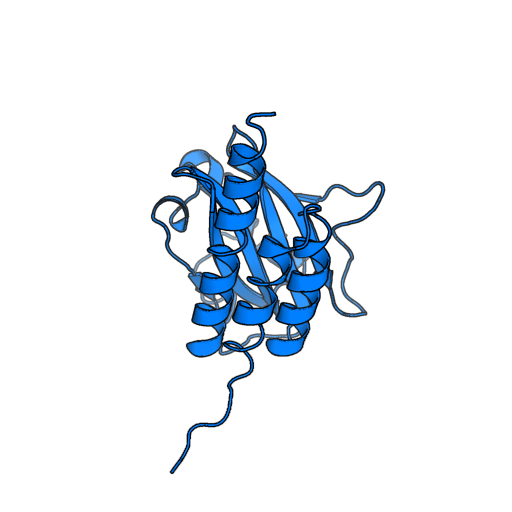1 115 ? 7.116 38.706 10.860 1.00 31.10 115 TYR A N 1
ATOM 853 C CA . TYR A 1 115 ? 7.180 40.166 10.676 1.00 33.60 115 TYR A CA 1
ATOM 854 C C . TYR A 1 115 ? 7.970 40.606 9.453 1.00 35.29 115 TYR A C 1
ATOM 855 O O . TYR A 1 115 ? 7.866 41.760 9.037 1.00 36.52 115 TYR A O 1
ATOM 864 N N . GLU A 1 116 ? 8.713 39.681 8.848 1.00 36.89 116 GLU A N 1
ATOM 865 C CA . GLU A 1 116 ? 9.456 39.988 7.628 1.00 38.25 116 GLU A CA 1
ATOM 866 C C . GLU A 1 116 ? 8.778 39.516 6.345 1.00 38.39 116 GLU A C 1
ATOM 867 O O . GLU A 1 116 ? 9.394 39.587 5.285 1.00 39.56 116 GLU A O 1
ATOM 873 N N . ALA A 1 117 ? 7.527 39.048 6.421 1.00 37.89 117 ALA A N 1
ATOM 874 C CA . ALA A 1 117 ? 6.842 38.443 5.255 1.00 37.98 117 ALA A CA 1
ATOM 875 C C . ALA A 1 117 ? 5.831 39.350 4.519 1.00 37.87 117 ALA A C 1
ATOM 876 O O . ALA A 1 117 ? 5.277 38.953 3.485 1.00 38.39 117 ALA A O 1
ATOM 878 N N . GLY A 1 118 ? 5.583 40.544 5.053 1.00 38.10 118 GLY A N 1
ATOM 879 C CA . GLY A 1 118 ? 4.596 41.477 4.477 1.00 38.02 118 GLY A CA 1
ATOM 880 C C . GLY A 1 118 ? 3.148 41.022 4.632 1.00 37.91 118 GLY A C 1
ATOM 881 O O . GLY A 1 118 ? 2.312 41.259 3.753 1.00 38.17 118 GLY A O 1
ATOM 882 N N . HIS A 1 119 ? 2.849 40.351 5.744 1.00 37.29 119 HIS A N 1
ATOM 883 C CA . HIS A 1 119 ? 1.481 39.916 6.010 1.00 37.38 119 HIS A CA 1
ATOM 884 C C . HIS A 1 119 ? 0.635 41.121 6.428 1.00 38.04 119 HIS A C 1
ATOM 885 O O . HIS A 1 119 ? 1.144 42.049 7.042 1.00 37.65 119 HIS A O 1
ATOM 892 N N . PHE A 1 120 ? -0.652 41.084 6.105 1.00 39.27 120 PHE A N 1
ATOM 893 C CA . PHE A 1 120 ? -1.618 42.077 6.595 1.00 40.15 120 PHE A CA 1
ATOM 894 C C . PHE A 1 120 ? -1.731 41.977 8.118 1.00 40.30 120 PHE A C 1
ATOM 895 O O . PHE A 1 120 ? -1.446 40.914 8.702 1.00 39.87 120 PHE A O 1
ATOM 903 N N . SER A 1 121 ? -2.144 43.061 8.778 1.00 39.69 121 SER A N 1
ATOM 904 C CA . SER A 1 121 ? -2.213 43.034 10.241 1.00 39.53 121 SER A CA 1
ATOM 905 C C . SER A 1 121 ? -3.303 42.088 10.787 1.00 38.43 121 SER A C 1
ATOM 906 O O . SER A 1 121 ? -3.147 41.536 11.874 1.00 38.27 121 SER A O 1
ATOM 909 N N . CYS A 1 122 ? -4.391 41.886 10.047 1.00 37.74 122 CYS A N 1
ATOM 910 C CA . CYS A 1 122 ? -5.436 40.948 10.512 1.00 37.32 122 CYS A CA 1
ATOM 911 C C . CYS A 1 122 ? -4.953 39.483 10.488 1.00 36.16 122 CYS A C 1
ATOM 912 O O . CYS A 1 122 ? -5.437 38.652 11.254 1.00 35.98 122 CYS A O 1
ATOM 915 N N . HIS A 1 123 ? -4.026 39.192 9.577 1.00 34.80 123 HIS A N 1
ATOM 916 C CA . HIS A 1 123 ? -3.357 37.889 9.458 1.00 33.88 123 HIS A CA 1
ATOM 917 C C . HIS A 1 123 ? -2.330 37.764 10.575 1.00 33.78 123 HIS A C 1
ATOM 918 O O . HIS A 1 123 ? -2.283 36.762 11.296 1.00 32.65 123 HIS A O 1
ATOM 925 N N . LEU A 1 124 ? -1.516 38.801 10.744 1.00 33.47 124 LEU A N 1
ATOM 926 C CA . LEU A 1 124 ? -0.581 38.847 11.874 1.00 34.38 124 LEU A CA 1
ATOM 927 C C . LEU A 1 124 ? -1.277 38.598 13.219 1.00 34.62 124 LEU A C 1
ATOM 928 O O . LEU A 1 124 ? -0.738 37.902 14.095 1.00 34.71 124 LEU A O 1
ATOM 933 N N . GLU A 1 125 ? -2.473 39.161 13.375 1.00 35.01 125 GLU A N 1
ATOM 934 C CA . GLU A 1 125 ? -3.236 39.011 14.618 1.00 35.34 125 GLU A CA 1
ATOM 935 C C . GLU A 1 125 ? -3.552 37.562 14.947 1.00 34.23 125 GLU A C 1
ATOM 936 O O . GLU A 1 125 ? -3.434 37.135 16.105 1.00 34.32 125 GLU A O 1
ATOM 942 N N . ILE A 1 126 ? -3.930 36.809 13.921 1.00 32.84 126 ILE A N 1
ATOM 943 C CA . ILE A 1 126 ? -4.273 35.402 14.085 1.00 31.58 126 ILE A CA 1
ATOM 944 C C . ILE A 1 126 ? -3.017 34.572 14.354 1.00 30.62 126 ILE A C 1
ATOM 945 O O . ILE A 1 126 ? -3.039 33.661 15.196 1.00 29.73 126 ILE A O 1
ATOM 950 N N . LEU A 1 127 ? -1.933 34.890 13.638 1.00 29.20 127 LEU A N 1
ATOM 951 C CA . LEU A 1 127 ? -0.638 34.241 13.861 1.00 28.80 127 LEU A CA 1
ATOM 952 C C . LEU A 1 127 ? -0.169 34.478 15.289 1.00 29.64 127 LEU A C 1
ATOM 953 O O . LEU A 1 127 ? 0.276 33.558 15.963 1.00 29.28 127 LEU A O 1
ATOM 958 N N . GLU A 1 128 ? -0.281 35.728 15.747 1.00 29.94 128 GLU A N 1
ATOM 959 C CA . GLU A 1 128 ? 0.049 36.071 17.135 1.00 31.61 128 GLU A CA 1
ATOM 960 C C . GLU A 1 128 ? -0.855 35.339 18.139 1.00 31.54 128 GLU A C 1
ATOM 961 O O . GLU A 1 128 ? -0.384 34.921 19.193 1.00 33.32 128 GLU A O 1
ATOM 967 N N . GLN A 1 129 ? -2.128 35.160 17.809 1.00 32.36 129 GLN A N 1
ATOM 968 C CA . GLN A 1 129 ? -3.032 34.424 18.692 1.00 33.23 129 GLN A CA 1
ATOM 969 C C . GLN A 1 129 ? -2.549 32.987 18.906 1.00 32.88 129 GLN A C 1
ATOM 970 O O . GLN A 1 129 ? -2.592 32.461 20.027 1.00 32.42 129 GLN A O 1
ATOM 976 N N . PHE A 1 130 ? -2.068 32.357 17.831 1.00 31.54 130 PHE A N 1
ATOM 977 C CA . PHE A 1 130 ? -1.542 31.000 17.931 1.00 30.84 130 PHE A C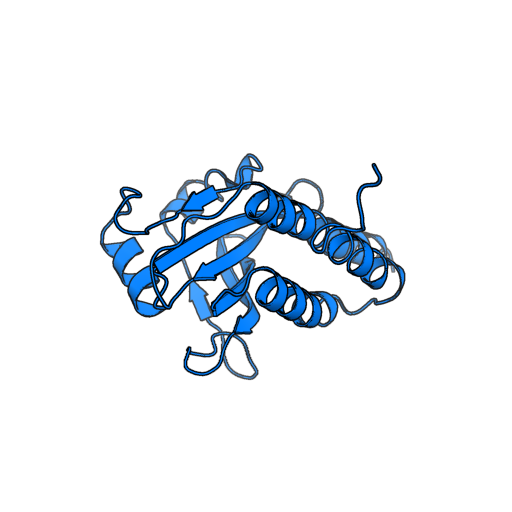A 1
ATOM 978 C C . PHE A 1 130 ? -0.045 30.990 18.345 1.00 30.17 130 PHE A C 1
ATOM 979 O O . PHE A 1 130 ? 0.602 29.929 18.403 1.00 29.00 130 PHE A O 1
ATOM 987 N N . GLU A 1 131 ? 0.489 32.179 18.649 1.00 29.40 131 GLU A N 1
ATOM 988 C CA . GLU A 1 131 ? 1.862 32.376 19.131 1.00 28.89 131 GLU A CA 1
ATOM 989 C C . GLU A 1 131 ? 2.940 31.946 18.104 1.00 28.32 131 GLU A C 1
ATOM 990 O O . GLU A 1 131 ? 4.087 31.689 18.466 1.00 28.17 131 GLU A O 1
ATOM 996 N N . ILE A 1 132 ? 2.558 31.932 16.831 1.00 26.74 132 ILE A N 1
ATOM 997 C CA . ILE A 1 132 ? 3.486 31.569 15.733 1.00 26.09 132 ILE A CA 1
ATOM 998 C C . ILE A 1 132 ? 4.496 32.676 15.469 1.00 25.81 132 ILE A C 1
ATOM 999 O O . ILE A 1 132 ? 4.113 33.852 15.383 1.00 26.53 132 ILE A O 1
ATOM 1004 N N . LYS A 1 133 ? 5.782 32.324 15.393 1.00 25.64 133 LYS A N 1
ATOM 1005 C CA . LYS A 1 133 ? 6.842 33.296 15.048 1.00 26.24 133 LYS A CA 1
ATOM 1006 C C . LYS A 1 133 ? 7.472 33.032 13.677 1.00 25.24 133 LYS A C 1
ATOM 1007 O O . LYS A 1 133 ? 8.082 33.930 13.081 1.00 26.05 133 LYS A O 1
ATOM 1013 N N . ALA A 1 134 ? 7.385 31.782 13.214 1.00 23.91 134 ALA A N 1
ATOM 1014 C CA . ALA A 1 134 ? 8.071 31.355 11.976 1.00 21.79 134 ALA A CA 1
ATOM 1015 C C . ALA A 1 134 ? 7.379 30.057 11.563 1.00 21.94 134 ALA A C 1
ATOM 1016 O O . ALA A 1 134 ? 6.830 29.340 12.425 1.00 20.77 134 ALA A O 1
ATOM 1018 N N . TYR A 1 135 ? 7.363 29.778 10.260 1.00 20.59 135 TYR A N 1
ATOM 1019 C CA . TYR A 1 135 ? 6.662 28.591 9.826 1.00 20.27 135 TYR A CA 1
ATOM 1020 C C . TYR A 1 135 ? 7.104 28.060 8.486 1.00 20.09 135 TYR A C 1
ATOM 1021 O O . TYR A 1 135 ? 7.771 28.768 7.714 1.00 19.26 135 TYR A O 1
ATOM 1030 N N . ILE A 1 136 ? 6.704 26.819 8.228 1.00 19.42 136 ILE A N 1
ATOM 1031 C CA . ILE A 1 136 ? 6.763 26.238 6.876 1.00 18.86 136 ILE A CA 1
ATOM 1032 C C . ILE A 1 136 ? 5.370 25.660 6.611 1.00 19.29 136 ILE A C 1
ATOM 1033 O O . ILE A 1 136 ? 4.819 24.893 7.440 1.00 17.76 136 ILE A O 1
ATOM 1038 N N . ILE A 1 137 ? 4.798 25.998 5.453 1.00 17.65 137 ILE A N 1
ATOM 1039 C CA . ILE A 1 137 ? 3.490 25.471 5.059 1.00 18.55 137 ILE A CA 1
ATOM 1040 C C . ILE A 1 137 ? 3.628 24.765 3.691 1.00 18.36 137 ILE A C 1
ATOM 1041 O O . ILE A 1 137 ? 4.256 25.312 2.778 1.00 18.35 137 ILE A O 1
ATOM 1046 N N . VAL A 1 138 ? 3.083 23.561 3.587 1.00 17.61 138 VAL A N 1
ATOM 1047 C CA . VAL A 1 138 ? 3.123 22.790 2.338 1.00 17.98 138 VAL A CA 1
ATOM 1048 C C . VAL A 1 138 ? 1.740 22.294 1.931 1.00 18.28 138 VAL A C 1
ATOM 1049 O O . VAL A 1 138 ? 0.857 22.110 2.784 1.00 17.53 138 VAL A O 1
ATOM 1053 N N . PRO A 1 139 ? 1.548 22.032 0.632 1.00 17.97 139 PRO A N 1
ATOM 1054 C CA . PRO A 1 139 ? 0.258 21.505 0.235 1.00 18.59 139 PRO A CA 1
ATOM 1055 C C . PRO A 1 139 ? 0.035 20.034 0.522 1.00 19.06 139 PRO A C 1
ATOM 1056 O O . PRO A 1 139 ? 0.985 19.246 0.527 1.00 19.45 139 PRO A O 1
ATOM 1060 N N . VAL A 1 140 ? -1.233 19.688 0.714 1.00 18.86 140 VAL A N 1
ATOM 1061 C CA . VAL A 1 140 ? -1.685 18.313 0.689 1.00 19.82 140 VAL A CA 1
ATOM 1062 C C . VAL A 1 140 ? -2.709 18.202 -0.445 1.00 21.28 140 VAL A C 1
ATOM 1063 O O . VAL A 1 140 ? -3.809 18.751 -0.328 1.00 22.37 140 VAL A O 1
ATOM 1067 N N . PHE A 1 141 ? -2.322 17.522 -1.529 1.00 23.00 141 PHE A N 1
ATOM 1068 C CA . PHE A 1 141 ? -3.212 17.204 -2.658 1.00 25.61 141 PHE A CA 1
ATOM 1069 C C . PHE A 1 141 ? -3.713 15.766 -2.593 1.00 27.13 141 PHE A C 1
ATOM 1070 O O . PHE A 1 141 ? -2.915 14.835 -2.444 1.00 28.10 141 PHE A O 1
ATOM 1078 N N . ALA A 1 142 ? -5.017 15.591 -2.726 1.00 29.26 142 ALA A N 1
ATOM 1079 C CA . ALA A 1 142 ? -5.621 14.271 -2.864 1.00 31.86 142 ALA A CA 1
ATOM 1080 C C . ALA A 1 142 ? -6.335 14.201 -4.217 1.00 34.50 142 ALA A C 1
ATOM 1081 O O . ALA A 1 142 ? -7.201 15.029 -4.524 1.00 34.72 142 ALA A O 1
ATOM 1083 N N . ALA A 1 143 ? -5.942 13.213 -5.024 1.00 37.74 143 ALA A N 1
ATOM 1084 C CA . ALA A 1 143 ? -6.215 13.233 -6.477 1.00 39.95 143 ALA A CA 1
ATOM 1085 C C . ALA A 1 143 ? -5.576 14.508 -7.065 1.00 40.54 143 ALA A C 1
ATOM 1086 O O . ALA A 1 143 ? -4.380 14.791 -6.839 1.00 42.13 143 ALA A O 1
ATOM 1088 N N . GLU A 1 144 ? -6.369 15.305 -7.770 1.00 40.80 144 GLU A N 1
ATOM 1089 C CA . GLU A 1 144 ? -5.844 16.505 -8.389 1.00 40.40 144 GLU A CA 1
ATOM 1090 C C . GLU A 1 144 ? -6.396 17.699 -7.655 1.00 38.67 144 GLU A C 1
ATOM 1091 O O . GLU A 1 144 ? -6.356 18.826 -8.158 1.00 39.67 144 GLU A O 1
ATOM 1097 N N . LYS A 1 145 ? -6.922 17.476 -6.450 1.00 36.05 145 LYS A N 1
ATOM 1098 C CA . LYS A 1 145 ? -7.488 18.590 -5.723 1.00 32.94 145 LYS A CA 1
ATOM 1099 C C . LYS A 1 145 ? -6.672 18.944 -4.478 1.00 30.21 145 LYS A C 1
ATOM 1100 O O . LYS A 1 145 ? -6.183 18.054 -3.770 1.00 28.41 145 LYS A O 1
ATOM 1106 N N . LEU A 1 146 ? -6.536 20.242 -4.236 1.00 27.58 146 LEU A N 1
ATOM 1107 C CA . LEU A 1 146 ? -5.931 20.731 -2.984 1.00 25.82 146 LEU A CA 1
ATOM 1108 C C . LEU A 1 146 ? -6.858 20.387 -1.826 1.00 24.61 146 LEU A C 1
ATOM 1109 O O . LEU A 1 146 ? -7.961 20.930 -1.728 1.00 25.59 146 LEU A O 1
ATOM 1114 N N . TRP A 1 147 ? -6.422 19.475 -0.973 1.00 22.62 147 TRP A N 1
ATOM 1115 C CA . TRP A 1 147 ? -7.246 18.975 0.117 1.00 22.25 147 TRP A CA 1
ATOM 1116 C C . TRP A 1 147 ? -7.004 19.743 1.427 1.00 21.58 147 TRP A C 1
ATOM 1117 O O . TRP A 1 147 ? -7.930 19.936 2.226 1.00 21.87 147 TRP A O 1
ATOM 1128 N N . GLY A 1 148 ? -5.766 20.171 1.663 1.00 20.67 148 GLY A N 1
ATOM 1129 C CA . GLY A 1 148 ? -5.454 20.927 2.888 1.00 19.67 148 GLY A CA 1
ATOM 1130 C C . GLY A 1 148 ? -4.000 21.312 2.891 1.00 21.21 148 GLY A C 1
ATOM 1131 O O . GLY A 1 148 ? -3.338 21.310 1.836 1.00 20.05 148 GLY A O 1
ATOM 1132 N N . LEU A 1 149 ? -3.509 21.645 4.079 1.00 20.27 149 LEU A N 1
ATOM 1133 C CA . LEU A 1 149 ? -2.168 22.145 4.270 1.00 19.93 149 LEU A CA 1
ATOM 1134 C C . LEU A 1 149 ? -1.549 21.372 5.425 1.00 20.00 149 LEU A C 1
ATOM 1135 O O . LEU A 1 149 ? -2.259 20.917 6.353 1.00 19.48 149 LEU A O 1
ATOM 1140 N N . LEU A 1 150 ? -0.231 21.216 5.344 1.00 18.36 150 LEU A N 1
ATOM 1141 C CA . LEU A 1 150 ? 0.549 20.652 6.461 1.00 17.93 150 LEU A CA 1
ATOM 1142 C C . LEU A 1 150 ? 1.533 21.738 6.853 1.00 17.84 150 LEU A C 1
ATOM 1143 O O . LEU A 1 150 ? 2.312 22.246 6.024 1.00 17.59 150 LEU A O 1
ATOM 1148 N N . ALA A 1 151 ? 1.535 22.097 8.137 1.00 17.95 151 ALA A N 1
ATOM 1149 C CA . ALA A 1 151 ? 2.336 23.232 8.600 1.00 16.97 151 ALA A CA 1
ATOM 1150 C C . ALA A 1 151 ? 3.191 22.858 9.806 1.00 17.42 151 ALA A C 1
ATOM 1151 O O . ALA A 1 151 ? 2.748 22.069 10.661 1.00 17.69 151 ALA A O 1
ATOM 1153 N N . ALA A 1 152 ? 4.396 23.430 9.853 1.00 17.53 152 ALA A N 1
ATOM 1154 C CA . ALA A 1 152 ? 5.295 23.353 11.010 1.00 17.61 152 ALA A CA 1
ATOM 1155 C C . ALA A 1 152 ? 5.487 24.774 11.552 1.00 18.84 152 ALA A C 1
ATOM 1156 O O . ALA A 1 152 ? 5.788 25.710 10.800 1.00 18.37 152 ALA A O 1
ATOM 1158 N N . TYR A 1 153 ? 5.369 24.931 12.873 1.00 19.39 153 TYR A N 1
ATOM 1159 C CA . TYR A 1 153 ? 5.438 26.259 13.451 1.00 19.55 153 TYR A CA 1
ATOM 1160 C C . TYR A 1 153 ? 6.491 26.328 14.547 1.00 20.70 153 TYR A C 1
ATOM 1161 O O . TYR A 1 153 ? 6.605 25.393 15.348 1.00 20.13 153 TYR A O 1
ATOM 1170 N N . GLN A 1 154 ? 7.242 27.430 14.574 1.00 22.08 154 GLN A N 1
ATOM 1171 C CA . GLN A 1 154 ? 8.103 27.749 15.724 1.00 23.40 154 GLN A CA 1
ATOM 1172 C C . GLN A 1 154 ? 7.345 28.859 16.468 1.00 23.82 154 GLN A C 1
ATOM 1173 O O . GLN A 1 154 ? 7.012 29.878 15.881 1.00 23.50 154 GLN A O 1
ATOM 1179 N N . ASN A 1 155 ? 7.094 28.635 17.751 1.00 24.99 155 ASN A N 1
ATOM 1180 C CA . ASN A 1 155 ? 6.419 29.623 18.595 1.00 25.93 155 ASN A CA 1
ATOM 1181 C C . ASN A 1 155 ? 7.358 30.356 19.551 1.00 27.27 155 ASN A C 1
ATOM 1182 O O . ASN A 1 155 ? 7.020 31.438 20.063 1.00 27.49 155 ASN A O 1
ATOM 1187 N N . SER A 1 156 ? 8.503 29.749 19.831 1.00 28.38 156 SER A N 1
ATOM 1188 C CA . SER A 1 156 ? 9.446 30.317 20.798 1.00 29.91 156 SER A CA 1
ATOM 1189 C C . SER A 1 156 ? 10.262 31.510 20.250 1.00 30.38 156 SER A C 1
ATOM 1190 O O . SER A 1 156 ? 10.770 32.356 21.017 1.00 30.34 156 SER A O 1
ATOM 1193 N N . GLY A 1 157 ? 10.361 31.610 18.931 1.00 30.10 157 GLY A N 1
ATOM 1194 C CA . GLY A 1 157 ? 11.174 32.660 18.320 1.00 29.96 157 GLY A CA 1
ATOM 1195 C C . GLY A 1 157 ? 11.276 32.474 16.819 1.00 29.48 157 GLY A C 1
ATOM 1196 O O . GLY A 1 157 ? 10.693 31.519 16.269 1.00 28.62 157 GLY A O 1
ATOM 1197 N N . THR A 1 158 ? 11.984 33.402 16.162 1.00 28.95 158 THR A N 1
ATOM 1198 C CA . THR A 1 158 ? 12.258 33.300 14.722 1.00 28.16 158 THR A CA 1
ATOM 1199 C C . THR A 1 158 ? 13.125 32.064 14.446 1.00 27.33 158 THR A C 1
ATOM 1200 O O . THR A 1 158 ? 13.773 31.506 15.368 1.00 27.24 158 THR A O 1
ATOM 1204 N N . ARG A 1 159 ? 13.139 31.614 13.193 1.00 25.54 159 ARG A N 1
ATOM 1205 C CA . ARG A 1 159 ? 13.874 30.400 12.879 1.00 26.60 159 ARG A CA 1
ATOM 1206 C C . ARG A 1 159 ? 14.405 30.453 11.463 1.00 26.32 159 ARG A C 1
ATOM 1207 O O . ARG A 1 159 ? 13.654 30.745 10.536 1.00 26.56 159 ARG A O 1
ATOM 1215 N N . GLU A 1 160 ? 15.691 30.173 11.307 1.00 26.28 160 GLU A N 1
ATOM 1216 C CA . GLU A 1 160 ? 16.287 30.167 9.978 1.00 26.60 160 GLU A CA 1
ATOM 1217 C C . GLU A 1 160 ? 16.140 28.732 9.475 1.00 24.99 160 GLU A C 1
ATOM 1218 O O . GLU A 1 160 ? 16.991 27.887 9.714 1.00 25.82 160 GLU A O 1
ATOM 1224 N N . TRP A 1 161 ? 15.010 28.454 8.837 1.00 23.58 161 TRP A N 1
ATOM 1225 C CA . TRP A 1 161 ? 14.749 27.109 8.340 1.00 22.03 161 TRP A CA 1
ATOM 1226 C C . TRP A 1 161 ? 15.757 26.794 7.255 1.00 22.69 161 TRP A C 1
ATOM 1227 O O . TRP A 1 161 ? 16.136 27.710 6.478 1.00 22.46 161 TRP A O 1
ATOM 1238 N N . VAL A 1 162 ? 16.151 25.527 7.143 1.00 21.61 162 VAL A N 1
ATOM 1239 C CA . VAL A 1 162 ? 17.050 25.127 6.053 1.00 21.65 162 VAL A CA 1
ATOM 1240 C C . VAL A 1 162 ? 16.388 24.211 5.025 1.00 22.04 162 VAL A C 1
ATOM 1241 O O . VAL A 1 162 ? 15.253 23.726 5.237 1.00 21.12 162 VAL A O 1
ATOM 1245 N N . GLU A 1 163 ? 17.091 23.975 3.910 1.00 21.63 163 GLU A N 1
ATOM 1246 C CA . GLU A 1 163 ? 16.461 23.277 2.773 1.00 21.99 163 GLU A CA 1
ATOM 1247 C C . GLU A 1 163 ? 15.985 21.873 3.120 1.00 20.80 163 GLU A C 1
ATOM 1248 O O . GLU A 1 163 ? 14.906 21.453 2.658 1.00 20.21 163 GLU A O 1
ATOM 1254 N N . TRP A 1 164 ? 16.748 21.116 3.914 1.00 18.71 164 TRP A N 1
ATOM 1255 C CA . TRP A 1 164 ? 16.303 19.748 4.172 1.00 18.51 164 TRP A CA 1
ATOM 1256 C C . TRP A 1 164 ? 14.955 19.740 4.917 1.00 17.98 164 TRP A C 1
ATOM 1257 O O . TRP A 1 164 ? 14.176 18.809 4.764 1.00 16.65 164 TRP A O 1
ATOM 1268 N N . GLU A 1 165 ? 14.729 20.772 5.729 1.00 16.95 165 GLU A N 1
ATOM 1269 C CA . GLU A 1 165 ? 13.531 20.859 6.585 1.00 17.97 165 GLU A CA 1
ATOM 1270 C C . GLU A 1 165 ? 12.293 21.132 5.745 1.00 17.22 165 GLU A C 1
ATOM 1271 O O . GLU A 1 165 ? 11.251 20.502 5.935 1.00 17.02 165 GLU A O 1
ATOM 1277 N N . SER A 1 166 ? 12.391 22.111 4.846 1.00 16.42 166 SER A N 1
ATOM 1278 C CA . SER A 1 166 ? 11.252 22.397 3.968 1.00 17.37 166 SER A CA 1
ATOM 1279 C C . SER A 1 166 ? 11.008 21.216 3.010 1.00 17.56 166 SER A C 1
ATOM 1280 O O . SER A 1 166 ? 9.833 20.896 2.737 1.00 17.38 166 SER A O 1
ATOM 1283 N N . SER A 1 167 ? 12.083 20.581 2.505 1.00 16.95 167 SER A N 1
ATOM 1284 C CA . SER A 1 167 ? 11.912 19.426 1.590 1.00 17.47 167 SER A CA 1
ATOM 1285 C C . SER A 1 167 ? 11.263 18.268 2.297 1.00 16.84 167 SER A C 1
ATOM 1286 O O . SER A 1 167 ? 10.398 17.582 1.755 1.00 17.01 167 SER A O 1
ATOM 1289 N N . PHE A 1 168 ? 11.684 18.051 3.536 1.00 16.23 168 PHE A N 1
ATOM 1290 C CA . PHE A 1 168 ? 11.089 16.982 4.355 1.00 15.35 168 PHE A CA 1
ATOM 1291 C C . PHE A 1 168 ? 9.581 17.209 4.523 1.00 15.65 168 PHE A C 1
ATOM 1292 O O . PHE A 1 168 ? 8.771 16.293 4.275 1.00 15.53 168 PHE A O 1
ATOM 1300 N N . LEU A 1 169 ? 9.201 18.421 4.954 1.00 15.92 169 LEU A N 1
ATOM 1301 C CA . LEU A 1 169 ? 7.779 18.690 5.193 1.00 16.21 169 LEU A CA 1
ATOM 1302 C C . LEU A 1 169 ? 6.990 18.556 3.878 1.00 16.77 169 LEU A C 1
ATOM 1303 O O . LEU A 1 169 ? 5.920 17.965 3.849 1.00 15.83 169 LEU A O 1
ATOM 1308 N N . THR A 1 170 ? 7.562 19.035 2.771 1.00 16.53 170 THR A N 1
ATOM 1309 C CA . THR A 1 170 ? 6.873 18.884 1.489 1.00 16.31 170 THR A CA 1
ATOM 1310 C C . THR A 1 170 ? 6.614 17.419 1.127 1.00 16.50 170 THR A C 1
ATOM 1311 O O . THR A 1 170 ? 5.523 17.052 0.628 1.00 15.98 170 THR A O 1
ATOM 1315 N N . GLN A 1 171 ? 7.624 16.582 1.350 1.00 15.78 171 GLN A N 1
ATOM 1316 C CA . GLN A 1 171 ? 7.544 15.173 1.043 1.00 16.82 171 GLN A CA 1
ATOM 1317 C C . GLN A 1 171 ? 6.470 14.479 1.908 1.00 17.18 171 GLN A C 1
ATOM 1318 O O . GLN A 1 171 ? 5.672 13.674 1.398 1.00 16.37 171 GLN A O 1
ATOM 1324 N N . VAL A 1 172 ? 6.404 14.807 3.199 1.00 16.57 172 VAL A N 1
ATOM 1325 C CA . VAL A 1 172 ? 5.341 14.201 4.024 1.00 16.64 172 VAL A CA 1
ATOM 1326 C C . VAL A 1 172 ? 3.971 14.695 3.569 1.00 17.81 172 VAL A C 1
ATOM 1327 O O . VAL A 1 172 ? 3.023 13.921 3.594 1.00 18.32 172 VAL A O 1
ATOM 1331 N N . GLY A 1 173 ? 3.877 15.948 3.098 1.00 17.28 173 GLY A N 1
ATOM 1332 C CA . GLY A 1 173 ? 2.590 16.483 2.557 1.00 17.78 173 GLY A CA 1
ATOM 1333 C C . GLY A 1 173 ? 2.131 15.646 1.364 1.00 17.78 173 GLY A C 1
ATOM 1334 O O . GLY A 1 173 ? 0.947 15.297 1.242 1.00 17.16 173 GLY A O 1
ATOM 1335 N N . LEU A 1 174 ? 3.074 15.321 0.472 1.00 17.33 174 LEU A N 1
ATOM 1336 C CA . LEU A 1 174 ? 2.764 14.412 -0.651 1.00 17.42 174 LEU A CA 1
ATOM 1337 C C . LEU A 1 174 ? 2.255 13.057 -0.162 1.00 17.33 174 LEU A C 1
ATOM 1338 O O . LEU A 1 174 ? 1.277 12.520 -0.715 1.00 17.19 174 LEU A O 1
ATOM 1343 N N A GLN A 1 175 ? 2.880 12.528 0.891 0.50 17.22 175 GLN A N 1
ATOM 1344 N N B GLN A 1 175 ? 2.898 12.512 0.869 0.50 16.96 175 GLN A N 1
ATOM 1345 C CA A GLN A 1 175 ? 2.529 11.215 1.431 0.50 17.76 175 GLN A CA 1
ATOM 1346 C CA B GLN A 1 175 ? 2.516 11.212 1.397 0.50 17.27 175 GLN A CA 1
ATOM 1347 C C A GLN A 1 175 ? 1.154 11.208 2.099 0.50 17.32 175 GLN A C 1
ATOM 1348 C C B GLN A 1 175 ? 1.103 11.279 1.976 0.50 16.97 175 GLN A C 1
ATOM 1349 O O A GLN A 1 175 ? 0.427 10.209 2.013 0.50 16.88 175 GLN A O 1
ATOM 1350 O O B GLN A 1 175 ? 0.286 10.411 1.682 0.50 16.82 175 GLN A O 1
ATOM 1361 N N . PHE A 1 176 ? 0.834 12.301 2.793 1.00 17.14 176 PHE A N 1
ATOM 1362 C CA . PHE A 1 176 ? -0.529 12.475 3.384 1.00 18.34 17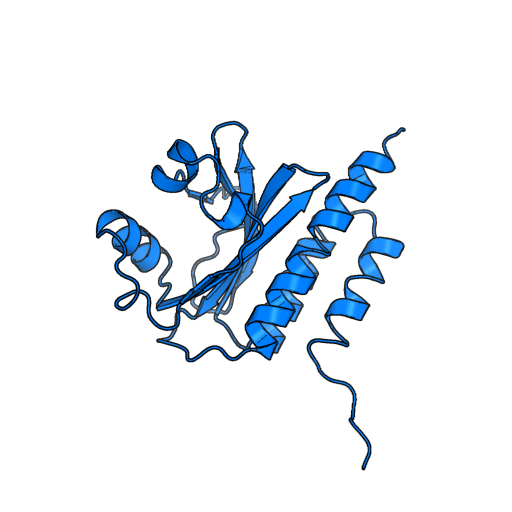6 PHE A CA 1
ATOM 1363 C C . PHE A 1 176 ? -1.578 12.489 2.260 1.00 19.52 176 PHE A C 1
ATOM 1364 O O . PHE A 1 176 ? -2.644 11.825 2.359 1.00 19.87 176 PHE A O 1
ATOM 1372 N N . GLY A 1 177 ? -1.251 13.185 1.176 1.00 19.75 177 GLY A N 1
ATOM 1373 C CA . GLY A 1 177 ? -2.115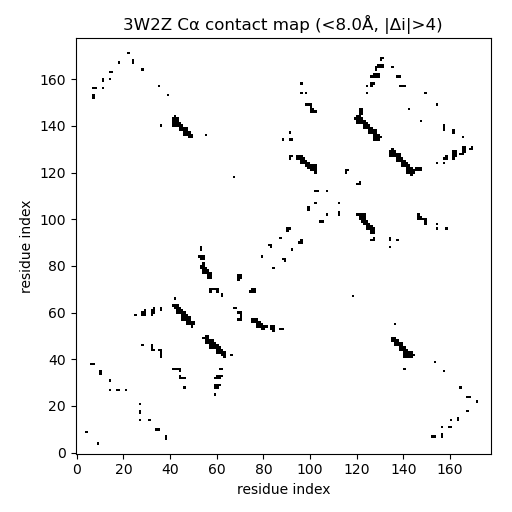 13.247 -0.011 1.00 21.07 177 GLY A CA 1
ATOM 1374 C C . GLY A 1 177 ? -2.395 11.874 -0.625 1.00 22.52 177 GLY A C 1
ATOM 1375 O O . GLY A 1 177 ? -3.560 11.532 -0.958 1.00 21.63 177 GLY A O 1
ATOM 1376 N N . ILE A 1 178 ? -1.331 11.085 -0.763 1.00 22.47 178 ILE A N 1
ATOM 1377 C CA . ILE A 1 178 ? -1.444 9.701 -1.237 1.00 23.30 178 ILE A CA 1
ATOM 1378 C C . ILE A 1 178 ? -2.286 8.841 -0.277 1.00 23.51 178 ILE A C 1
ATOM 1379 O O . ILE A 1 178 ? -3.091 8.001 -0.724 1.00 23.74 178 ILE A O 1
ATOM 1384 N N . ALA A 1 179 ? -2.081 9.044 1.020 1.00 23.57 179 ALA A N 1
ATOM 1385 C CA . ALA A 1 179 ? -2.829 8.324 2.069 1.00 23.75 179 ALA A CA 1
ATOM 1386 C C . ALA A 1 179 ? -4.336 8.555 1.888 1.00 24.53 179 ALA A C 1
ATOM 1387 O O . ALA A 1 179 ? -5.146 7.586 1.897 1.00 25.39 179 ALA A O 1
ATOM 1389 N N . ILE A 1 180 ? -4.704 9.826 1.698 1.00 24.23 180 ILE A N 1
ATOM 1390 C CA . ILE A 1 180 ? -6.105 10.212 1.550 1.00 25.79 180 ILE A CA 1
ATOM 1391 C C . ILE A 1 180 ? -6.662 9.637 0.246 1.00 26.77 180 ILE A C 1
ATOM 1392 O O . ILE A 1 180 ? -7.717 9.000 0.255 1.00 27.05 180 ILE A O 1
ATOM 1397 N N . SER A 1 181 ? -5.925 9.846 -0.856 1.00 27.22 181 SER A N 1
ATOM 1398 C CA . SER A 1 181 ? -6.296 9.311 -2.175 1.00 28.88 181 SER A CA 1
ATOM 1399 C C . SER A 1 181 ? -6.490 7.801 -2.155 1.00 30.02 181 SER A C 1
ATOM 1400 O O . SER A 1 181 ? -7.469 7.288 -2.711 1.00 30.64 181 SER A O 1
ATOM 1403 N N . HIS A 1 182 ? -5.554 7.083 -1.542 1.00 30.34 182 HIS A N 1
ATOM 1404 C CA . HIS A 1 182 ? -5.617 5.631 -1.492 1.00 31.61 182 HIS A CA 1
ATOM 1405 C C . HIS A 1 182 ? -6.845 5.134 -0.714 1.00 33.20 182 HIS A C 1
ATOM 1406 O O . HIS A 1 182 ? -7.500 4.170 -1.143 1.00 33.23 182 HIS A O 1
ATOM 1413 N N . ALA A 1 183 ? -7.156 5.798 0.403 1.00 34.80 183 ALA A N 1
ATOM 1414 C CA . ALA A 1 183 ? -8.313 5.458 1.226 1.00 37.79 183 ALA A CA 1
ATOM 1415 C C . ALA A 1 183 ? -9.589 5.596 0.401 1.00 40.29 183 ALA A C 1
ATOM 1416 O O . ALA A 1 183 ? -10.445 4.687 0.427 1.00 40.77 183 ALA A O 1
ATOM 1418 N N . GLU A 1 184 ? -9.685 6.698 -0.355 1.00 42.60 184 GLU A N 1
ATOM 1419 C CA . GLU A 1 184 ? -10.783 6.925 -1.304 1.00 46.13 184 GLU A CA 1
ATOM 1420 C C . GLU A 1 184 ? -10.842 5.792 -2.317 1.00 47.53 184 GLU A C 1
ATOM 1421 O O . GLU A 1 184 ? -11.894 5.181 -2.495 1.00 48.13 184 GLU A O 1
ATOM 1427 N N . TYR A 1 185 ? -9.710 5.491 -2.953 1.00 49.73 185 TYR A N 1
ATOM 1428 C CA . TYR A 1 185 ? -9.623 4.390 -3.913 1.00 52.07 185 TYR A CA 1
ATOM 1429 C C . TYR A 1 185 ? -10.122 3.060 -3.356 1.00 53.52 185 TYR A C 1
ATOM 1430 O O . TYR A 1 185 ? -10.950 2.413 -3.991 1.00 53.78 185 TYR A O 1
ATOM 1439 N N . LEU A 1 186 ? -9.614 2.652 -2.190 1.00 55.31 186 LEU A N 1
ATOM 1440 C CA . LEU A 1 186 ? -10.007 1.379 -1.563 1.00 57.14 186 LEU A CA 1
ATOM 1441 C C . LEU A 1 186 ? -11.523 1.273 -1.362 1.00 58.89 186 LEU A C 1
ATOM 1442 O O . LEU A 1 186 ? -12.058 0.180 -1.171 1.00 59.33 186 LEU A O 1
ATOM 1447 N N . GLU A 1 187 ? -12.208 2.408 -1.441 1.00 61.06 187 GLU A N 1
ATOM 1448 C CA . GLU A 1 187 ? -13.648 2.472 -1.238 1.00 63.24 187 GLU A CA 1
ATOM 1449 C C . GLU A 1 187 ? -14.340 3.194 -2.410 1.00 64.32 187 GLU A C 1
ATOM 1450 O O . GLU A 1 187 ? -14.647 4.375 -2.253 1.00 64.92 187 GLU A O 1
ATOM 1456 N N . GLN A 1 188 ? -14.620 2.580 -3.574 1.00 65.64 188 GLN A N 1
ATOM 1457 C CA . GLN A 1 188 ? -14.385 1.183 -4.026 1.00 66.64 188 GLN A CA 1
ATOM 1458 C C . GLN A 1 188 ? -14.685 -0.005 -3.100 1.00 67.34 188 GLN A C 1
ATOM 1459 O O . GLN A 1 188 ? -14.161 -1.121 -3.309 1.00 67.43 188 GLN A O 1
ATOM 1465 N N . THR A 1 189 ? -15.538 0.227 -2.102 1.00 67.77 189 THR A N 1
ATOM 1466 C CA . THR A 1 189 ? -16.132 -0.852 -1.298 1.00 67.89 189 THR A CA 1
ATOM 1467 C C . THR A 1 189 ? -15.097 -1.838 -0.743 1.00 67.56 189 THR A C 1
ATOM 1468 O O . THR A 1 189 ? -15.225 -2.305 0.388 1.00 67.47 189 THR A O 1
#

Nearest PDB structures (foldseek):
  3w2z-assembly1_A-2  TM=1.001E+00  e=2.116E-37  Nostoc sp. PCC 7120 = FACHB-418
  5zoh-assembly1_A  TM=9.376E-01  e=4.973E-30  Nostoc sp. PCC 7120 = FACHB-418
  6bhn-assembly1_A  TM=9.330E-01  e=9.460E-21  Nostoc punctiforme PCC 73102
  6oap-assembly1_B  TM=9.283E-01  e=9.315E-20  [Leptolyngbya] sp. JSC-1
  6bho-assembly1_A  TM=8.792E-01  e=1.918E-19  Nostoc punctiforme PCC 73102

Sequence (178 aa):
SGLVPRGSHMMAVSKVMMEKILRVSNIDDKIFQTTTQEIRQLLKCDRVAVYRFNPDWSGEFVAESVGSGWVKLVGPDIKTVWEDTHLQETQGGRYRHQESFVVNDIYEAGHFSCHLEILEQFEIKAYIIVPVFAAEKLWGLLAAYQNSGTREWVEWESSFLTQVGLQQFGIAISHAEYLEQT

InterPro domains:
  IPR003018 GAF domain [PF01590] (64-199)
  IPR003018 GAF domain [PF01590] (235-379)
  IPR003018 GAF domain [PF01590] (417-561)
  IPR003018 GAF domain [PF01590] (600-745)
  IPR003018 GAF domain [SM00065] (64-213)
  IPR003018 GAF domain [SM00065] (234-389)
  IPR003018 GAF domain [SM00065] (417-572)
  IPR003018 GAF domain [SM00065] (600-755)
  IPR003660 HAMP domain [PS50885] (791-824)
  IPR003660 HAMP domain [SM00304] (745-824)
  IPR004089 Methyl-accepting chemotaxis protein (MCP) signalling domain [PF00015] (912-1066)
  IPR004089 Methyl-accepting chemotaxis protein (MCP) signalling domain [PS50111] (829-1065)
  IPR004089 Methyl-accepting chemotaxis protein (MCP) signalling domain [SM00283] (839-1100)
  IPR004090 Chemotaxis methyl-accepting receptor [PR00260] (867-896)
  IPR004090 Chemotaxis methyl-accepting receptor [PR00260] (966-995)
  IPR00409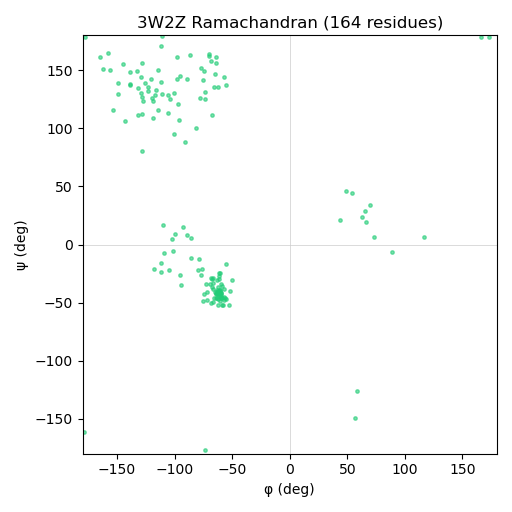0 Chemotaxis methyl-accepting receptor [PR00260] (1014-1043)
  IPR016132 Phytochrome chromophore attachment domain [PS50046] (64-198)
  IPR016132 Phytochrome chromophore attachment domain [PS50046] (234-374)
  IPR016132 Phytochrome chromophore attachment domain [PS50046] (417-557)
  IPR016132 Phytochrome chromophore attachment domain [PS50046] (600-740)

Organism: Nostoc sp. (strain PCC 7120 / SAG 25.82 / UTEX 2576) (NCBI:txid103690)

B-factor: mean 29.47, std 11.0, range [15.35, 126.68]

Solvent-accessible surface area: 10047 Å² total; per-residue (Å²): 164,73,178,123,96,116,40,9,99,115,15,11,51,92,1,87,106,38,26,134,201,55,109,85,37,99,122,4,5,80,35,1,0,94,38,0,54,112,56,0,161,3,18,1,0,0,0,14,91,15,43,130,81,28,9,0,20,11,38,1,13,11,28,11,118,78,57,79,143,14,34,27,134,160,81,136,19,73,33,105,24,90,108,21,40,144,48,100,0,3,104,15,95,119,106,75,42,49,63,8,62,33,1,120,147,41,73,35,165,83,80,45,33,115,55,4,84,130,14,74,2,67,0,4,0,27,0,11,0,29,7,87,152,106,4,46,0,13,0,4,0,10,19,1,81,24,91,43,152,21,78,126,80,14,21,41,2,0,40,85,0,0,92,23,0,1,93,6,15,33,76,40,101,131,99,132,124,158

CATH classification: 3.30.450.40